Protein AF-A0AAN8FPQ7-F1 (afdb_monomer)

Foldseek 3Di:
DDDDDDDDDDDDDDDDDDDDDDDDDDDDDDDDDDDDDDDPDPPPVPVPQFAEAEAEDDPCVVVSCVVCVVVVHDHFDKDWDADPVRDIDIDRPDQQAQHAYEYEFECPDPNVSRLNRQLVVLLNSVVSHHPAYEYEYAHQPQLVLCDPPDPPGDSVLLVSQVSCVVSPHQEYEYEDRLDPCSCVSHPHYYHYHYCLVVVLVCCVVPPPPSLADEQEAAAPSCPVVSVVSCVVSVYHYYYDYDDDPDPPDDD

Structure (mmCIF, N/CA/C/O backbone):
data_AF-A0AAN8FPQ7-F1
#
_entry.id   AF-A0AAN8FPQ7-F1
#
loop_
_atom_site.group_PDB
_atom_site.id
_atom_site.type_symbol
_atom_site.label_atom_id
_atom_site.label_alt_id
_atom_site.label_comp_id
_atom_site.label_asym_id
_atom_site.label_entity_id
_atom_site.label_seq_id
_atom_site.pdbx_PDB_ins_code
_atom_site.Cartn_x
_atom_site.Cartn_y
_atom_site.Cartn_z
_atom_site.occupancy
_atom_site.B_iso_or_equiv
_atom_site.auth_seq_id
_atom_site.auth_comp_id
_atom_site.auth_asym_id
_atom_site.auth_atom_id
_atom_site.pdbx_PDB_model_num
ATOM 1 N N . MET A 1 1 ? 14.460 -44.902 -13.997 1.00 40.59 1 MET A N 1
ATOM 2 C CA . MET A 1 1 ? 13.435 -45.742 -13.343 1.00 40.59 1 MET A CA 1
ATOM 3 C C . MET A 1 1 ? 12.089 -45.106 -13.641 1.00 40.59 1 MET A C 1
ATOM 5 O O . MET A 1 1 ? 11.757 -44.092 -13.048 1.00 40.59 1 MET A O 1
ATOM 9 N N . ALA A 1 2 ? 11.408 -45.610 -14.665 1.00 26.31 2 ALA A N 1
ATOM 10 C CA . ALA A 1 2 ? 10.105 -45.138 -15.114 1.00 26.31 2 ALA A CA 1
ATOM 11 C C . ALA A 1 2 ? 9.100 -46.256 -14.835 1.00 26.31 2 ALA A C 1
ATOM 13 O O . ALA A 1 2 ? 9.390 -47.407 -15.155 1.00 26.31 2 ALA A O 1
ATOM 14 N N . PHE A 1 3 ? 7.952 -45.928 -14.247 1.00 28.64 3 PHE A N 1
ATOM 15 C CA . PHE A 1 3 ? 6.824 -46.847 -14.167 1.00 28.64 3 PHE A CA 1
ATOM 16 C C . PHE A 1 3 ? 5.671 -46.279 -14.987 1.00 28.64 3 PHE A C 1
ATOM 18 O O . PHE A 1 3 ? 5.148 -45.205 -14.703 1.00 28.64 3 PHE A O 1
ATOM 25 N N . SER A 1 4 ? 5.346 -47.027 -16.036 1.00 25.98 4 SER A N 1
ATOM 26 C CA . SER A 1 4 ? 4.163 -46.919 -16.877 1.00 25.98 4 SER A CA 1
ATOM 27 C C . SER A 1 4 ? 3.171 -47.984 -16.414 1.00 25.98 4 SER A C 1
ATOM 29 O O . SER A 1 4 ? 3.583 -49.118 -16.175 1.00 25.98 4 SER A O 1
ATOM 31 N N . TYR A 1 5 ? 1.887 -47.643 -16.327 1.00 32.00 5 TYR A N 1
ATOM 32 C CA . TYR A 1 5 ? 0.796 -48.610 -16.423 1.00 32.00 5 TYR A CA 1
ATOM 33 C C . TYR A 1 5 ? -0.306 -48.002 -17.285 1.00 32.00 5 TYR A C 1
ATOM 35 O O . TYR A 1 5 ? -0.757 -46.883 -17.044 1.00 32.00 5 TYR A O 1
ATOM 43 N N . GLY A 1 6 ? -0.686 -48.743 -18.323 1.00 27.38 6 GLY A N 1
ATOM 44 C CA . GLY A 1 6 ? -1.739 -48.390 -19.261 1.00 27.38 6 GLY A CA 1
ATOM 45 C C . GLY A 1 6 ? -3.017 -49.211 -19.071 1.00 27.38 6 GLY A C 1
ATOM 46 O O . GLY A 1 6 ? -2.967 -50.345 -18.608 1.00 27.38 6 GLY A O 1
ATOM 47 N N . LEU A 1 7 ? -4.103 -48.594 -19.555 1.00 28.44 7 LEU A N 1
ATOM 48 C CA . LEU A 1 7 ? -5.307 -49.145 -20.200 1.00 28.44 7 LEU A CA 1
ATOM 49 C C . LEU A 1 7 ? -6.291 -49.996 -19.369 1.00 28.44 7 LEU A C 1
ATOM 51 O O . LEU A 1 7 ? -5.989 -51.104 -18.945 1.00 28.44 7 LEU A O 1
ATOM 55 N N . THR A 1 8 ? -7.565 -49.581 -19.324 1.00 29.81 8 THR A N 1
ATOM 56 C CA . THR A 1 8 ? -8.598 -50.016 -20.299 1.00 29.81 8 THR A CA 1
ATOM 57 C C . THR A 1 8 ? -9.938 -49.275 -20.112 1.00 29.81 8 THR A C 1
ATOM 59 O O . THR A 1 8 ? -10.248 -48.771 -19.038 1.00 29.81 8 THR A O 1
ATOM 62 N N . ASN A 1 9 ? -10.678 -49.172 -21.223 1.00 28.30 9 ASN A N 1
ATOM 63 C CA . ASN A 1 9 ? -11.942 -48.456 -21.456 1.00 28.30 9 ASN A CA 1
ATOM 64 C C . ASN A 1 9 ? -13.172 -49.076 -20.762 1.00 28.30 9 ASN A C 1
ATOM 66 O O . ASN A 1 9 ? -13.192 -50.279 -20.517 1.00 28.30 9 ASN A O 1
ATOM 70 N N . GLY A 1 10 ? -14.247 -48.289 -20.599 1.00 27.19 10 GLY A N 1
ATOM 71 C CA . GLY A 1 10 ? -15.585 -48.817 -20.296 1.00 27.19 10 GLY A CA 1
ATOM 72 C C . GLY A 1 10 ? -16.654 -47.765 -19.980 1.00 27.19 10 GLY A C 1
ATOM 73 O O . GLY A 1 10 ? -16.929 -47.487 -18.822 1.00 27.19 10 GLY A O 1
ATOM 74 N N . ASP A 1 11 ? -17.216 -47.191 -21.039 1.00 28.14 11 ASP A N 1
ATOM 75 C CA . ASP A 1 11 ? -18.512 -46.519 -21.219 1.00 28.14 11 ASP A CA 1
ATOM 76 C C . ASP A 1 11 ? -19.529 -46.308 -20.062 1.00 28.14 11 ASP A C 1
ATOM 78 O O . ASP A 1 11 ? -20.118 -47.234 -19.512 1.00 28.14 11 ASP A O 1
ATOM 82 N N . SER A 1 12 ? -19.957 -45.038 -19.988 1.00 28.28 12 SER A N 1
ATOM 83 C CA . SER A 1 12 ? -21.356 -44.567 -20.078 1.00 28.28 12 SER A CA 1
ATOM 84 C C . SER A 1 12 ? -22.218 -44.326 -18.819 1.00 28.28 12 SER A C 1
ATOM 86 O O . SER A 1 12 ? -22.307 -45.122 -17.894 1.00 28.28 12 SER A O 1
ATOM 88 N N . ILE A 1 13 ? -22.972 -43.219 -18.935 1.00 27.25 13 ILE A N 1
ATOM 89 C CA . ILE A 1 13 ? -24.277 -42.890 -18.329 1.00 27.25 13 ILE A CA 1
ATOM 90 C C . ILE A 1 13 ? -24.294 -42.147 -16.978 1.00 27.25 13 ILE A C 1
ATOM 92 O O . ILE A 1 13 ? -23.842 -42.613 -15.943 1.00 27.25 13 ILE A O 1
ATOM 96 N N . SER A 1 14 ? -25.009 -41.013 -17.035 1.00 28.83 14 SER A N 1
ATOM 97 C CA . SER A 1 14 ? -25.866 -40.410 -16.000 1.00 28.83 14 SER A CA 1
ATOM 98 C C . SER A 1 14 ? -25.460 -39.018 -15.512 1.00 28.83 14 SER A C 1
ATOM 100 O O . SER A 1 14 ? -24.596 -38.818 -14.666 1.00 28.83 14 SER A O 1
ATOM 102 N N . ARG A 1 15 ? -26.214 -38.045 -16.028 1.00 29.66 15 ARG A N 1
ATOM 103 C CA . ARG A 1 15 ? -26.377 -36.685 -15.514 1.00 29.66 15 ARG A CA 1
ATOM 104 C C . ARG A 1 15 ? -26.905 -36.682 -14.065 1.00 29.66 15 ARG A C 1
ATOM 106 O O . ARG A 1 15 ? -27.704 -37.538 -13.702 1.00 29.66 15 ARG A O 1
ATOM 113 N N . ARG A 1 16 ? -26.640 -35.548 -13.400 1.00 28.95 16 ARG A N 1
ATOM 114 C CA . ARG A 1 16 ? -27.311 -34.940 -12.228 1.00 28.95 16 ARG A CA 1
ATOM 115 C C . ARG A 1 16 ? -26.794 -35.358 -10.849 1.00 28.95 16 ARG A C 1
ATOM 117 O O . ARG A 1 16 ? -27.068 -36.454 -10.384 1.00 28.95 16 ARG A O 1
ATOM 124 N N . ASN A 1 17 ? -26.196 -34.389 -10.156 1.00 28.05 17 ASN A N 1
ATOM 125 C CA . ASN A 1 17 ? -26.522 -34.134 -8.754 1.00 28.05 17 ASN A CA 1
ATOM 126 C C . ASN A 1 17 ? -26.267 -32.652 -8.420 1.00 28.05 17 ASN A C 1
ATOM 128 O O . ASN A 1 17 ? -25.232 -32.274 -7.880 1.00 28.05 17 ASN A O 1
ATOM 132 N N . THR A 1 18 ? -27.204 -31.801 -8.833 1.00 31.39 18 THR A N 1
ATOM 133 C CA . THR A 1 18 ? -27.534 -30.568 -8.111 1.00 31.39 18 THR A CA 1
ATOM 134 C C . THR A 1 18 ? -28.594 -30.921 -7.065 1.00 31.39 18 THR A C 1
ATOM 136 O O . THR A 1 18 ? -29.363 -31.858 -7.270 1.00 31.39 18 THR A O 1
ATOM 139 N N . ASP A 1 19 ? -28.644 -30.141 -5.987 1.00 31.02 19 ASP A N 1
ATOM 140 C CA . ASP A 1 19 ? -29.739 -30.062 -5.005 1.00 31.02 19 ASP A CA 1
ATOM 141 C C . ASP A 1 19 ? -29.687 -31.022 -3.805 1.00 31.02 19 ASP A C 1
ATOM 143 O O . ASP A 1 19 ? -30.485 -31.945 -3.645 1.00 31.02 19 ASP A O 1
ATOM 147 N N . ILE A 1 20 ? -28.801 -30.690 -2.861 1.00 32.44 20 ILE A N 1
ATOM 148 C CA . ILE A 1 20 ? -28.944 -31.068 -1.451 1.00 32.44 20 ILE A CA 1
ATOM 149 C C . ILE A 1 20 ? -29.629 -29.904 -0.727 1.00 32.44 20 ILE A C 1
ATOM 151 O O . ILE A 1 20 ? -28.951 -29.059 -0.171 1.00 32.44 20 ILE A O 1
ATOM 155 N N . TYR A 1 21 ? -30.962 -29.855 -0.763 1.00 28.84 21 TYR A N 1
ATOM 156 C CA . TYR A 1 21 ? -31.826 -29.274 0.280 1.00 28.84 21 TYR A CA 1
ATOM 157 C C . TYR A 1 21 ? -33.252 -29.812 0.062 1.00 28.84 21 TYR A C 1
ATOM 159 O O . TYR A 1 21 ? -34.108 -29.167 -0.537 1.00 28.84 21 TYR A O 1
ATOM 167 N N . ARG A 1 22 ? -33.517 -31.039 0.529 1.00 29.88 22 ARG A N 1
ATOM 168 C CA . ARG A 1 22 ? -34.883 -31.562 0.699 1.00 29.88 22 ARG A CA 1
ATOM 169 C C . ARG A 1 22 ? -35.274 -31.428 2.168 1.00 29.88 22 ARG A C 1
ATOM 171 O O . ARG A 1 22 ? -34.871 -32.243 2.991 1.00 29.88 22 ARG A O 1
ATOM 178 N N . GLY A 1 23 ? -36.054 -30.393 2.478 1.00 31.28 23 GLY A N 1
ATOM 179 C CA . GLY A 1 23 ? -36.821 -30.297 3.720 1.00 31.28 23 GLY A CA 1
ATOM 180 C C . GLY A 1 23 ? -38.025 -31.240 3.683 1.00 31.28 23 GLY A C 1
ATOM 181 O O . GLY A 1 23 ? -38.673 -31.398 2.647 1.00 31.28 23 GLY A O 1
ATOM 182 N N . SER A 1 24 ? -38.273 -31.904 4.810 1.00 30.91 24 SER A N 1
ATOM 183 C CA . SER A 1 24 ? -39.305 -32.919 5.014 1.00 30.91 24 SER A CA 1
ATOM 184 C C . SER A 1 24 ? -40.723 -32.359 4.906 1.00 30.91 24 SER A C 1
ATOM 186 O O . SER A 1 24 ? -41.046 -31.350 5.529 1.00 30.91 24 SER A O 1
ATOM 188 N N . TRP A 1 25 ? -41.590 -33.084 4.203 1.00 31.88 25 TRP A N 1
ATOM 189 C CA . TRP A 1 25 ? -43.037 -32.904 4.251 1.00 31.88 25 TRP A CA 1
ATOM 190 C C . TRP A 1 25 ? -43.621 -33.698 5.423 1.00 31.88 25 TRP A C 1
ATOM 192 O O . TRP A 1 25 ? -43.446 -34.914 5.483 1.00 31.88 25 TRP A O 1
ATOM 202 N N . VAL A 1 26 ? -44.348 -33.027 6.318 1.00 33.47 26 VAL A N 1
ATOM 203 C CA . VAL A 1 26 ? -45.227 -33.664 7.308 1.00 33.47 26 VAL A CA 1
ATOM 204 C C . VAL A 1 26 ? -46.599 -32.989 7.257 1.00 33.47 26 VAL A C 1
ATOM 206 O O . VAL A 1 26 ? -46.708 -31.799 7.518 1.00 33.47 26 VAL A O 1
ATOM 209 N N . GLY A 1 27 ? -47.617 -33.794 6.935 1.00 32.25 27 GLY A N 1
ATOM 210 C CA . GLY A 1 27 ? -48.913 -33.830 7.626 1.00 32.25 27 GLY A CA 1
ATOM 211 C C . GLY A 1 27 ? -49.910 -32.685 7.429 1.00 32.25 27 GLY A C 1
ATOM 212 O O . GLY A 1 27 ? -49.800 -31.638 8.048 1.00 32.25 27 GLY A O 1
ATOM 213 N N . LEU A 1 28 ? -50.961 -32.980 6.661 1.00 34.19 28 LEU A N 1
ATOM 214 C CA . LEU A 1 28 ? -52.218 -32.237 6.533 1.00 34.19 28 LEU A CA 1
ATOM 215 C C . LEU A 1 28 ? -52.962 -32.042 7.867 1.00 34.19 28 LEU A C 1
ATOM 217 O O . LEU A 1 28 ? -53.204 -33.015 8.578 1.00 34.19 28 LEU A O 1
ATOM 221 N N . THR A 1 29 ? -53.508 -30.842 8.075 1.00 33.69 29 THR A N 1
ATOM 222 C CA . THR A 1 29 ? -54.839 -30.651 8.672 1.00 33.69 29 THR A CA 1
ATOM 223 C C . THR A 1 29 ? -55.599 -29.578 7.892 1.00 33.69 29 THR A C 1
ATOM 225 O O . THR A 1 29 ? -55.062 -28.547 7.495 1.00 33.69 29 THR A O 1
ATOM 228 N N . THR A 1 30 ? -56.854 -29.892 7.598 1.00 41.81 30 THR A N 1
ATOM 229 C CA . THR A 1 30 ? -57.824 -29.080 6.866 1.00 41.81 30 THR A CA 1
ATOM 230 C C . THR A 1 30 ? -58.406 -27.996 7.764 1.00 41.81 30 THR A C 1
ATOM 232 O O . THR A 1 30 ? -58.939 -28.332 8.820 1.00 41.81 30 THR A O 1
ATOM 235 N N . ASP A 1 31 ? -58.412 -26.742 7.311 1.00 33.88 31 ASP A N 1
ATOM 236 C CA . ASP A 1 31 ? -59.403 -25.770 7.773 1.00 33.88 31 ASP A CA 1
ATOM 237 C C . ASP A 1 31 ? -59.815 -24.820 6.638 1.00 33.88 31 ASP A C 1
ATOM 239 O O . ASP A 1 31 ? -58.985 -24.242 5.932 1.00 33.88 31 ASP A O 1
ATOM 243 N N . ASN A 1 32 ? -61.128 -24.731 6.437 1.00 42.47 32 ASN A N 1
ATOM 244 C CA . ASN A 1 32 ? -61.801 -23.945 5.411 1.00 42.47 32 ASN A CA 1
ATOM 245 C C . ASN A 1 32 ? -62.122 -22.569 6.002 1.00 42.47 32 ASN A C 1
ATOM 247 O O . ASN A 1 32 ? -63.074 -22.422 6.763 1.00 42.47 32 ASN A O 1
ATOM 251 N N . GLY A 1 33 ? -61.365 -21.544 5.610 1.00 33.94 33 GLY A N 1
ATOM 252 C CA . GLY A 1 33 ? -61.609 -20.168 6.038 1.00 33.94 33 GLY A CA 1
ATOM 253 C C . GLY A 1 33 ? -61.169 -19.159 4.984 1.00 33.94 33 GLY A C 1
ATOM 254 O O . GLY A 1 33 ? -59.982 -18.931 4.770 1.00 33.94 33 GLY A O 1
ATOM 255 N N . THR A 1 34 ? -62.143 -18.537 4.328 1.00 45.12 34 THR A N 1
ATOM 256 C CA . THR A 1 34 ? -62.002 -17.446 3.356 1.00 45.12 34 THR A CA 1
ATOM 257 C C . THR A 1 34 ? -61.065 -16.329 3.828 1.00 45.12 34 THR A C 1
ATOM 259 O O . THR A 1 34 ? -61.437 -15.543 4.700 1.00 45.12 34 THR A O 1
ATOM 262 N N . LYS A 1 35 ? -59.902 -16.179 3.181 1.00 39.94 35 LYS A N 1
ATOM 263 C CA . LYS A 1 35 ? -59.159 -14.910 3.082 1.00 39.94 35 LYS A CA 1
ATOM 264 C C . LYS A 1 35 ? -58.523 -14.808 1.698 1.00 39.94 35 LYS A C 1
ATOM 266 O O . LYS A 1 35 ? -57.823 -15.720 1.270 1.00 39.94 35 LYS A O 1
ATOM 271 N N . SER A 1 36 ? -58.775 -13.706 0.990 1.00 40.66 36 SER A N 1
ATOM 272 C CA . SER A 1 36 ? -58.137 -13.427 -0.297 1.00 40.66 36 SER A CA 1
ATOM 273 C C . SER A 1 36 ? -56.624 -13.314 -0.081 1.00 40.66 36 SER A C 1
ATOM 275 O O . SER A 1 36 ? -56.147 -12.352 0.526 1.00 40.66 36 SER A O 1
ATOM 277 N N . GLY A 1 37 ? -55.871 -14.319 -0.520 1.00 34.25 37 GLY A N 1
ATOM 278 C CA . GLY A 1 37 ? -54.423 -14.343 -0.371 1.00 34.25 37 GLY A CA 1
ATOM 279 C C . GLY A 1 37 ? -53.781 -13.303 -1.280 1.00 34.25 37 GLY A C 1
ATOM 280 O O . GLY A 1 37 ? -53.755 -13.473 -2.496 1.00 34.25 37 GLY A O 1
ATOM 281 N N . ARG A 1 38 ? -53.233 -12.228 -0.701 1.00 46.53 38 ARG A N 1
ATOM 282 C CA . ARG A 1 38 ? -52.139 -11.513 -1.364 1.00 46.53 38 ARG A CA 1
ATOM 283 C C . ARG A 1 38 ? -50.963 -12.478 -1.423 1.00 46.53 38 ARG A C 1
ATOM 285 O O . ARG A 1 38 ? -50.543 -12.997 -0.391 1.00 46.53 38 ARG A O 1
ATOM 292 N N . VAL A 1 39 ? -50.463 -12.719 -2.629 1.00 46.03 39 VAL A N 1
ATOM 293 C CA . VAL A 1 39 ? -49.202 -13.426 -2.857 1.00 46.03 39 VAL A CA 1
ATOM 294 C C . VAL A 1 39 ? -48.122 -12.712 -2.031 1.00 46.03 39 VAL A C 1
ATOM 296 O O . VAL A 1 39 ? -48.033 -11.484 -2.134 1.00 46.03 39 VAL A O 1
ATOM 299 N N . PRO A 1 40 ? -47.328 -13.404 -1.194 1.00 42.81 40 PRO A N 1
ATOM 300 C CA . PRO A 1 40 ? -46.196 -12.769 -0.539 1.00 42.81 40 PRO A CA 1
ATOM 301 C C . PRO A 1 40 ? -45.246 -12.304 -1.641 1.00 42.81 40 PRO A C 1
ATOM 303 O O . PRO A 1 40 ? -44.719 -13.121 -2.397 1.00 42.81 40 PRO A O 1
ATOM 306 N N . HIS A 1 41 ? -45.063 -10.993 -1.780 1.00 45.12 41 HIS A N 1
ATOM 307 C CA . HIS A 1 41 ? -43.955 -10.485 -2.574 1.00 45.12 41 HIS A CA 1
ATOM 308 C C . HIS A 1 41 ? -42.668 -11.001 -1.925 1.00 45.12 41 HIS A C 1
ATOM 310 O O . HIS A 1 41 ? -42.558 -10.911 -0.699 1.00 45.12 41 HIS A O 1
ATOM 316 N N . PRO A 1 42 ? -41.713 -11.557 -2.692 1.00 42.88 42 PRO A N 1
ATOM 317 C CA . PRO A 1 42 ? -40.413 -11.877 -2.131 1.00 42.88 42 PRO A CA 1
ATOM 318 C C . PRO A 1 42 ? -39.877 -10.584 -1.521 1.00 42.88 42 PRO A C 1
ATOM 320 O O . PRO A 1 42 ? -39.784 -9.566 -2.212 1.00 42.88 42 PRO A O 1
ATOM 323 N N . HIS A 1 43 ? -39.606 -10.599 -0.212 1.00 47.25 43 HIS A N 1
ATOM 324 C CA . HIS A 1 43 ? -38.801 -9.554 0.392 1.00 47.25 43 HIS A CA 1
ATOM 325 C C . HIS A 1 43 ? -37.515 -9.540 -0.417 1.00 47.25 43 HIS A C 1
ATOM 327 O O . HIS A 1 43 ? -36.767 -10.516 -0.439 1.00 47.25 43 HIS A O 1
ATOM 333 N N . ASN A 1 44 ? -37.336 -8.469 -1.184 1.00 43.97 44 ASN A N 1
ATOM 334 C CA . ASN A 1 44 ? -36.071 -8.182 -1.808 1.00 43.97 44 ASN A CA 1
ATOM 335 C C . ASN A 1 44 ? -35.157 -7.868 -0.628 1.00 43.97 44 ASN A C 1
ATOM 337 O O . ASN A 1 44 ? -35.084 -6.719 -0.185 1.00 43.97 44 ASN A O 1
ATOM 341 N N . ASP A 1 45 ? -34.546 -8.909 -0.063 1.00 46.12 45 ASP A N 1
ATOM 342 C CA . ASP A 1 45 ? -33.373 -8.802 0.785 1.00 46.12 45 ASP A CA 1
ATOM 343 C C . ASP A 1 45 ? -32.282 -8.253 -0.129 1.00 46.12 45 ASP A C 1
ATOM 345 O O . ASP A 1 45 ? -31.394 -8.954 -0.610 1.00 46.12 45 ASP A O 1
ATOM 349 N N . HIS A 1 46 ? -32.413 -6.964 -0.450 1.00 51.03 46 HIS A N 1
ATOM 350 C CA . HIS A 1 46 ? -31.328 -6.153 -0.928 1.00 51.03 46 HIS A CA 1
ATOM 351 C C . HIS A 1 46 ? -30.247 -6.370 0.112 1.00 51.03 46 HIS A C 1
ATOM 353 O O . HIS A 1 46 ? -30.353 -5.855 1.227 1.00 51.03 46 HIS A O 1
ATOM 359 N N . VAL A 1 47 ? -29.252 -7.185 -0.238 1.00 51.78 47 VAL A N 1
ATOM 360 C CA . VAL A 1 47 ? -27.987 -7.253 0.474 1.00 51.78 47 VAL A CA 1
ATOM 361 C C . VAL A 1 47 ? -27.554 -5.801 0.591 1.00 51.78 47 VAL A C 1
ATOM 363 O O . VAL A 1 47 ? -27.156 -5.186 -0.400 1.00 51.78 47 VAL A O 1
ATOM 366 N N . ARG A 1 48 ? -27.777 -5.198 1.764 1.00 53.84 48 ARG A N 1
ATOM 367 C CA . ARG A 1 48 ? -27.354 -3.829 2.024 1.00 53.84 48 ARG A CA 1
ATOM 368 C C . ARG A 1 48 ? -25.846 -3.892 1.924 1.00 53.84 48 ARG A C 1
ATOM 370 O O . ARG A 1 48 ? -25.205 -4.481 2.790 1.00 53.84 48 ARG A O 1
ATOM 377 N N . MET A 1 49 ? -25.303 -3.361 0.832 1.00 57.44 49 MET A N 1
ATOM 378 C CA . MET A 1 49 ? -23.870 -3.150 0.745 1.00 57.44 49 MET A CA 1
ATOM 379 C C . MET A 1 49 ? -23.490 -2.307 1.968 1.00 57.44 49 MET A C 1
ATOM 381 O O . MET A 1 49 ? -24.163 -1.297 2.210 1.00 57.44 49 MET A O 1
ATOM 385 N N . PRO A 1 50 ? -22.511 -2.748 2.777 1.00 67.81 50 PRO A N 1
ATOM 386 C CA . PRO A 1 50 ? -22.037 -1.955 3.901 1.00 67.81 50 PRO A CA 1
ATOM 387 C C . PRO A 1 50 ? -21.672 -0.558 3.406 1.00 67.81 50 PRO A C 1
ATOM 389 O O . PRO A 1 50 ? -21.171 -0.412 2.286 1.00 67.81 50 PRO A O 1
ATOM 392 N N . ASN A 1 51 ? -21.938 0.472 4.207 1.00 90.06 51 ASN A N 1
ATOM 393 C CA . ASN A 1 51 ? -21.539 1.810 3.811 1.00 90.06 51 ASN A CA 1
ATOM 394 C C . ASN A 1 51 ? -20.008 1.871 3.839 1.00 90.06 51 ASN A C 1
ATOM 396 O O . ASN A 1 51 ? -19.362 1.300 4.722 1.00 90.06 51 ASN A O 1
ATOM 400 N N . ILE A 1 52 ? -19.424 2.557 2.863 1.00 95.50 52 ILE A N 1
ATOM 401 C CA . ILE A 1 52 ? -17.971 2.680 2.763 1.00 95.50 52 ILE A CA 1
ATOM 402 C C . ILE A 1 52 ? -17.529 3.885 3.593 1.00 95.50 52 ILE A C 1
ATOM 404 O O . ILE A 1 52 ? -18.067 4.985 3.449 1.00 95.50 52 ILE A O 1
ATOM 408 N N . LYS A 1 53 ? -16.520 3.689 4.444 1.00 97.31 53 LYS A N 1
ATOM 409 C CA . LYS A 1 53 ? -15.846 4.760 5.188 1.00 97.31 53 LYS A CA 1
ATOM 410 C C . LYS A 1 53 ? -14.369 4.770 4.841 1.00 97.31 53 LYS A C 1
ATOM 412 O O . LYS A 1 53 ? -13.714 3.735 4.906 1.00 97.31 53 LYS A O 1
ATOM 417 N N . VAL A 1 54 ? -13.835 5.935 4.487 1.00 98.06 54 VAL A N 1
ATOM 418 C CA . VAL A 1 54 ? -12.428 6.085 4.101 1.00 98.06 54 VAL A CA 1
ATOM 419 C C . VAL A 1 54 ? -11.749 7.042 5.064 1.00 98.06 54 VAL A C 1
ATOM 421 O O . VAL A 1 54 ? -12.048 8.231 5.077 1.00 98.06 54 VAL A O 1
ATOM 424 N N . PHE A 1 55 ? -10.806 6.542 5.852 1.00 98.25 55 PHE A N 1
ATOM 425 C CA . PHE A 1 55 ? -9.986 7.357 6.739 1.00 98.25 55 PHE A CA 1
ATOM 426 C C . PHE A 1 55 ? -8.609 7.595 6.134 1.00 98.25 55 PHE A C 1
ATOM 428 O O . PHE A 1 55 ? -8.013 6.712 5.518 1.00 98.25 55 PHE A O 1
ATOM 435 N N . SER A 1 56 ? -8.074 8.788 6.369 1.00 97.56 56 SER A N 1
ATOM 436 C CA . SER A 1 56 ? -6.695 9.120 6.027 1.00 97.56 56 SER A CA 1
ATOM 437 C C . SER A 1 56 ? -5.834 9.139 7.277 1.00 97.56 56 SER A C 1
ATOM 439 O O . SER A 1 56 ? -6.137 9.868 8.220 1.00 97.56 56 SER A O 1
ATOM 441 N N . GLY A 1 57 ? -4.709 8.433 7.234 1.00 96.12 57 GLY A N 1
ATOM 442 C CA . GLY A 1 57 ? -3.590 8.683 8.132 1.00 96.12 57 GLY A CA 1
ATOM 443 C C . GLY A 1 57 ? -2.900 10.021 7.839 1.00 96.12 57 GLY A C 1
ATOM 444 O O . GLY A 1 57 ? -3.285 10.779 6.936 1.00 96.12 57 GLY A O 1
ATOM 445 N N . SER A 1 58 ? -1.865 10.323 8.614 1.00 94.44 58 SER A N 1
ATOM 446 C CA . SER A 1 58 ? -1.085 11.558 8.526 1.00 94.44 58 SER A CA 1
ATOM 447 C C . SER A 1 58 ? -0.038 11.574 7.408 1.00 94.44 58 SER A C 1
ATOM 449 O O . SER A 1 58 ? 0.342 12.666 6.990 1.00 94.44 58 SER A O 1
ATOM 451 N N . SER A 1 59 ? 0.389 10.422 6.870 1.00 92.81 59 SER A N 1
ATOM 452 C CA . SER A 1 59 ? 1.512 10.387 5.918 1.00 92.81 59 SER A CA 1
ATOM 453 C C . SER A 1 59 ? 1.232 11.143 4.613 1.00 92.81 59 SER A C 1
ATOM 455 O O . SER A 1 59 ? 2.093 11.888 4.160 1.00 92.81 59 SER A O 1
ATOM 457 N N . HIS A 1 60 ? 0.061 10.947 3.989 1.00 90.19 60 HIS A N 1
ATOM 458 C CA . HIS A 1 60 ? -0.253 11.467 2.647 1.00 90.19 60 HIS A CA 1
ATOM 459 C C . HIS A 1 60 ? -1.745 11.805 2.494 1.00 90.19 60 HIS A C 1
ATOM 461 O O . HIS A 1 60 ? -2.470 11.150 1.745 1.00 90.19 60 HIS A O 1
ATOM 467 N N . ARG A 1 61 ? -2.214 12.856 3.179 1.00 92.81 61 ARG A N 1
ATOM 468 C CA . ARG A 1 61 ? -3.629 13.282 3.116 1.00 92.81 61 ARG A CA 1
ATOM 469 C C . ARG A 1 61 ? -4.102 13.675 1.713 1.00 92.81 61 ARG A C 1
ATOM 471 O O . ARG A 1 61 ? -5.241 13.387 1.367 1.00 92.81 61 ARG A O 1
ATOM 478 N N . ASP A 1 62 ? -3.230 14.279 0.902 1.00 95.44 62 ASP A N 1
ATOM 479 C CA . ASP A 1 62 ? -3.543 14.645 -0.491 1.00 95.44 62 ASP A CA 1
ATOM 480 C C . ASP A 1 62 ? -3.914 13.416 -1.338 1.00 95.44 62 ASP A C 1
ATOM 482 O O . ASP A 1 62 ? -4.886 13.444 -2.088 1.00 95.44 62 ASP A O 1
ATOM 486 N N . LEU A 1 63 ? -3.201 12.298 -1.165 1.00 95.31 63 LEU A N 1
ATOM 487 C CA . LEU A 1 63 ? -3.525 11.058 -1.870 1.00 95.31 63 LEU A CA 1
ATOM 488 C C . LEU A 1 63 ? -4.900 10.525 -1.451 1.00 95.31 63 LEU A C 1
ATOM 490 O O . LEU A 1 63 ? -5.706 10.175 -2.312 1.00 95.31 63 LEU A O 1
ATOM 494 N N . SER A 1 64 ? -5.180 10.495 -0.147 1.00 95.94 64 SER A N 1
ATOM 495 C CA . SER A 1 64 ? -6.476 10.061 0.382 1.00 95.94 64 SER A CA 1
ATOM 496 C C . SER A 1 64 ? -7.623 10.911 -0.158 1.00 95.94 64 SER A C 1
ATOM 498 O O . SER A 1 64 ? -8.649 10.370 -0.568 1.00 95.94 64 SER A O 1
ATOM 500 N N . GLN A 1 65 ? -7.423 12.229 -0.228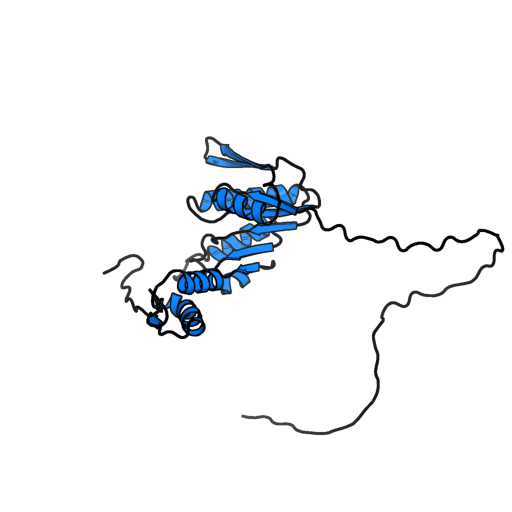 1.00 96.81 65 GLN A N 1
ATOM 501 C CA . GLN A 1 65 ? -8.394 13.167 -0.778 1.00 96.81 65 GLN A CA 1
ATOM 502 C C . GLN A 1 65 ? -8.671 12.877 -2.261 1.00 96.81 65 GLN A C 1
ATOM 504 O O . GLN A 1 65 ? -9.823 12.695 -2.642 1.00 96.81 65 GLN A O 1
ATOM 509 N N . ARG A 1 66 ? -7.628 12.709 -3.084 1.00 97.88 66 ARG A N 1
ATOM 510 C CA . ARG A 1 66 ? -7.766 12.369 -4.515 1.00 97.88 66 ARG A CA 1
ATOM 511 C C . ARG A 1 66 ? -8.424 11.012 -4.764 1.00 97.88 66 ARG A C 1
ATOM 513 O O . ARG A 1 66 ? -9.034 10.812 -5.817 1.00 97.88 66 ARG A O 1
ATOM 520 N N . ILE A 1 67 ? -8.239 10.052 -3.855 1.00 96.56 67 ILE A N 1
ATOM 521 C CA . ILE A 1 67 ? -8.926 8.756 -3.907 1.00 96.56 67 ILE A CA 1
ATOM 522 C C . ILE A 1 67 ? -10.415 8.965 -3.618 1.00 96.56 67 ILE A C 1
ATOM 524 O O . ILE A 1 67 ? -11.246 8.524 -4.408 1.00 96.56 67 ILE A O 1
ATOM 528 N N . CYS A 1 68 ? -10.752 9.690 -2.549 1.00 96.44 68 CYS A N 1
ATOM 529 C CA . CYS A 1 68 ? -12.139 9.974 -2.178 1.00 96.44 68 CYS A CA 1
ATOM 530 C C . CYS A 1 68 ? -12.878 10.773 -3.262 1.00 96.44 68 CYS A C 1
ATOM 532 O O . CYS A 1 68 ? -13.988 10.404 -3.631 1.00 96.44 68 CYS A O 1
ATOM 534 N N . GLU A 1 69 ? -12.236 11.775 -3.867 1.00 97.50 69 GLU A N 1
ATOM 535 C CA . GLU A 1 69 ? -12.790 12.546 -4.991 1.00 97.50 69 GLU A CA 1
ATOM 536 C C . GLU A 1 69 ? -13.155 11.657 -6.185 1.00 97.50 69 GLU A C 1
ATOM 538 O O . GLU A 1 69 ? -14.233 11.797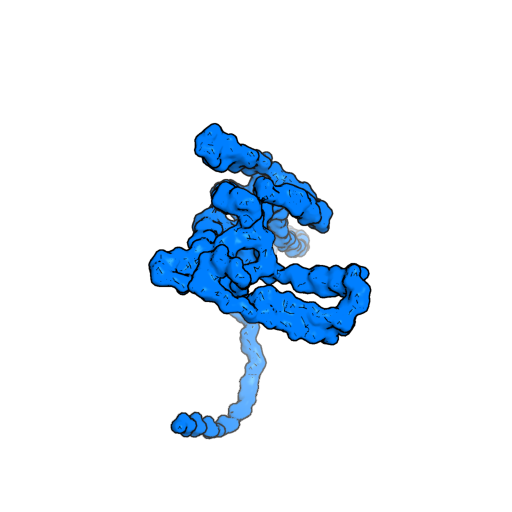 -6.761 1.00 97.50 69 GLU A O 1
ATOM 543 N N . ARG A 1 70 ? -12.289 10.698 -6.539 1.00 97.06 70 ARG A N 1
ATOM 544 C CA . ARG A 1 70 ? -12.572 9.739 -7.620 1.00 97.06 70 ARG A CA 1
ATOM 545 C C . ARG A 1 70 ? -13.702 8.774 -7.283 1.00 97.06 70 ARG A C 1
ATOM 547 O O . ARG A 1 70 ? -14.383 8.317 -8.196 1.00 97.06 70 ARG A O 1
ATOM 554 N N . LEU A 1 71 ? -13.882 8.460 -6.004 1.00 95.44 71 LEU A N 1
ATOM 555 C CA . LEU A 1 71 ? -14.959 7.604 -5.512 1.00 95.44 71 LEU A CA 1
ATOM 556 C C . LEU A 1 71 ? -16.250 8.379 -5.216 1.00 95.44 71 LEU A C 1
ATOM 558 O O . LEU A 1 71 ? -17.249 7.752 -4.882 1.00 95.44 71 LEU A O 1
ATOM 562 N N . GLN A 1 72 ? -16.240 9.713 -5.346 1.00 95.75 72 GLN A N 1
ATOM 563 C CA . GLN A 1 72 ? -17.344 10.594 -4.952 1.00 95.75 72 GLN A CA 1
ATOM 564 C C . GLN A 1 72 ? -17.727 10.419 -3.470 1.00 95.75 72 GLN A C 1
ATOM 566 O O . GLN A 1 72 ? -18.901 10.431 -3.104 1.00 95.75 72 GLN A O 1
ATOM 571 N N . LEU A 1 73 ? -16.713 10.248 -2.620 1.00 95.25 73 LEU A N 1
ATOM 572 C CA . LEU A 1 73 ? -16.825 10.123 -1.169 1.00 95.25 73 LEU A CA 1
ATOM 573 C C . LEU A 1 73 ? -16.135 11.302 -0.478 1.00 95.25 73 LEU A C 1
ATOM 575 O O . LEU A 1 73 ? -15.257 11.954 -1.043 1.00 95.25 73 LEU A O 1
ATOM 579 N N . GLU A 1 74 ? -16.491 11.532 0.781 1.00 95.56 74 GLU A N 1
ATOM 580 C CA . GLU A 1 74 ? -15.744 12.415 1.676 1.00 95.56 74 GLU A CA 1
ATOM 581 C C . GLU A 1 74 ? -14.812 11.592 2.571 1.00 95.56 74 GLU A C 1
ATOM 583 O O . GLU A 1 74 ? -15.145 10.474 2.979 1.00 95.56 74 GLU A O 1
ATOM 588 N N . VAL A 1 75 ? -13.650 12.156 2.911 1.00 97.00 75 VAL A N 1
ATOM 589 C CA . VAL A 1 75 ? -12.765 11.557 3.916 1.00 97.00 75 VAL A CA 1
ATOM 590 C C . VAL A 1 75 ? -13.482 11.571 5.265 1.00 97.00 75 VAL A C 1
ATOM 592 O O . VAL A 1 75 ? -13.911 12.618 5.752 1.00 97.00 75 VAL A O 1
ATOM 595 N N . SER A 1 76 ? -13.587 10.398 5.877 1.00 97.38 76 SER A N 1
ATOM 596 C CA . SER A 1 76 ? -14.231 10.195 7.167 1.00 97.38 76 SER A CA 1
ATOM 597 C C . SER A 1 76 ? -13.489 10.921 8.294 1.00 97.38 76 SER A C 1
ATOM 599 O O . SER A 1 76 ? -12.260 11.053 8.292 1.00 97.38 76 SER A O 1
ATOM 601 N N . LYS A 1 77 ? -14.243 11.415 9.276 1.00 96.75 77 LYS A N 1
ATOM 602 C CA . LYS A 1 77 ? -13.726 12.284 10.340 1.00 96.75 77 LYS A CA 1
ATOM 603 C C . LYS A 1 77 ? -12.874 11.484 11.320 1.00 96.75 77 LYS A C 1
ATOM 605 O O . LYS A 1 77 ? -13.386 10.621 12.024 1.00 96.75 77 LYS A O 1
ATOM 610 N N . ALA A 1 78 ? -11.594 11.825 11.436 1.00 97.25 78 ALA A N 1
ATOM 611 C CA . ALA A 1 78 ? -10.718 11.326 12.493 1.00 97.25 78 ALA A CA 1
ATOM 612 C C . ALA A 1 78 ? -9.803 12.436 13.021 1.00 97.25 78 ALA A C 1
ATOM 614 O O . ALA A 1 78 ? -9.321 13.281 12.263 1.00 97.25 78 ALA A O 1
ATOM 615 N N . SER A 1 79 ? -9.556 12.429 14.330 1.00 96.81 79 SER A N 1
ATOM 616 C CA . SER A 1 79 ? -8.550 13.272 14.970 1.00 96.81 79 SER A CA 1
ATOM 617 C C . SER A 1 79 ? -7.259 12.480 15.125 1.00 96.81 79 SER A C 1
ATOM 619 O O . SER A 1 79 ? -7.259 11.419 15.743 1.00 96.81 79 SER A O 1
ATOM 621 N N . LEU A 1 80 ? -6.169 13.001 14.564 1.00 95.75 80 LEU A N 1
ATOM 622 C CA . LEU A 1 80 ? -4.826 12.434 14.678 1.00 95.75 80 LEU A CA 1
ATOM 623 C C . LEU A 1 80 ? -3.943 13.469 15.368 1.00 95.75 80 LEU A C 1
ATOM 625 O O . LEU A 1 80 ? -3.760 14.575 14.848 1.00 95.75 80 LEU A O 1
ATOM 629 N N . LYS A 1 81 ? -3.443 13.141 16.558 1.00 95.44 81 LYS A N 1
ATOM 630 C CA . LYS A 1 81 ? -2.629 14.036 17.389 1.00 95.44 81 LYS A CA 1
ATOM 631 C C . LYS A 1 81 ? -1.417 13.287 17.926 1.00 95.44 81 LYS A C 1
ATOM 633 O O . LYS A 1 81 ? -1.439 12.069 18.067 1.00 95.44 81 LYS A O 1
ATOM 638 N N . LYS A 1 82 ? -0.376 14.034 18.289 1.00 94.81 82 LYS A N 1
ATOM 639 C CA . LYS A 1 82 ? 0.714 13.520 19.122 1.00 94.81 82 LYS A CA 1
ATOM 640 C C . LYS A 1 82 ? 0.671 14.190 20.484 1.00 94.81 82 LYS A C 1
ATOM 642 O O . LYS A 1 82 ? 0.567 15.414 20.565 1.00 94.81 82 LYS A O 1
ATOM 647 N N . PHE A 1 83 ? 0.748 13.392 21.539 1.00 94.50 83 PHE A N 1
ATOM 648 C CA . PHE A 1 83 ? 0.947 13.901 22.890 1.00 94.50 83 PHE A CA 1
ATOM 649 C C . PHE A 1 83 ? 2.372 14.450 23.057 1.00 94.50 83 PHE A C 1
ATOM 651 O O . PHE A 1 83 ? 3.255 14.213 22.230 1.00 94.50 83 PHE A O 1
ATOM 658 N N . SER A 1 84 ? 2.617 15.195 24.138 1.00 95.31 84 SER A N 1
ATOM 659 C CA . SER A 1 84 ? 3.926 15.810 24.415 1.00 95.31 84 SER A CA 1
ATOM 660 C C . SER A 1 84 ? 5.058 14.787 24.578 1.00 95.31 84 SER A C 1
ATOM 662 O O . SER A 1 84 ? 6.208 15.086 24.267 1.00 95.31 84 SER A O 1
ATOM 664 N N . ASN A 1 85 ? 4.732 13.561 24.996 1.00 95.50 85 ASN A N 1
ATOM 665 C CA . ASN A 1 85 ? 5.641 12.413 25.071 1.00 95.50 85 ASN A CA 1
ATOM 666 C C . ASN A 1 85 ? 5.825 11.672 23.727 1.00 95.50 85 ASN A C 1
ATOM 668 O O . ASN A 1 85 ? 6.492 10.642 23.701 1.00 95.50 85 ASN A O 1
ATOM 672 N N . LYS A 1 86 ? 5.274 12.200 22.622 1.00 94.38 86 LYS A N 1
ATOM 673 C CA . LYS A 1 86 ? 5.284 11.640 21.255 1.00 94.38 86 LYS A CA 1
ATOM 674 C C . LYS A 1 86 ? 4.376 10.431 21.016 1.00 94.38 86 LYS A C 1
ATOM 676 O O . LYS A 1 86 ? 4.382 9.899 19.907 1.00 94.38 86 LYS A O 1
ATOM 681 N N . GLU A 1 87 ? 3.565 10.023 21.988 1.00 97.06 87 GLU A N 1
ATOM 682 C CA . GLU A 1 87 ? 2.553 8.992 21.751 1.00 97.06 87 GLU A CA 1
ATOM 683 C C . GLU A 1 87 ? 1.520 9.468 20.730 1.00 97.06 87 GLU A C 1
ATOM 685 O O . GLU A 1 87 ? 1.084 10.623 20.741 1.00 97.06 87 GLU A O 1
ATOM 690 N N . THR A 1 88 ? 1.130 8.560 19.839 1.00 96.81 88 THR A N 1
ATOM 691 C CA . THR A 1 88 ? 0.110 8.834 18.829 1.00 96.81 88 THR A CA 1
ATOM 692 C C . THR A 1 88 ? -1.271 8.632 19.435 1.00 96.81 88 THR A C 1
ATOM 694 O O . THR A 1 88 ? -1.563 7.584 20.007 1.00 96.81 88 THR A O 1
ATOM 697 N N . ASN A 1 89 ? -2.126 9.638 19.293 1.00 97.12 89 ASN A N 1
ATOM 698 C CA . ASN A 1 89 ? -3.513 9.616 19.720 1.00 97.12 89 ASN A CA 1
ATOM 699 C C . ASN A 1 89 ? -4.428 9.676 18.496 1.00 97.12 89 ASN A C 1
ATOM 701 O O . ASN A 1 89 ? -4.283 10.553 17.641 1.00 97.12 89 ASN A O 1
ATOM 705 N N . VAL A 1 90 ? -5.366 8.736 18.439 1.00 97.81 90 VAL A N 1
ATOM 706 C CA . VAL A 1 90 ? -6.336 8.594 17.356 1.00 97.81 90 VAL A CA 1
ATOM 707 C C . VAL A 1 90 ? -7.730 8.592 17.958 1.00 97.81 90 VAL A C 1
ATOM 709 O O . VAL A 1 90 ? -8.004 7.838 18.890 1.00 97.81 90 VAL A O 1
ATOM 712 N N . GLU A 1 91 ? -8.620 9.390 17.382 1.00 97.56 91 GLU A N 1
ATOM 713 C CA . GLU A 1 91 ? -10.039 9.410 17.722 1.00 97.56 91 GLU A CA 1
ATOM 714 C C . GLU A 1 91 ? -10.869 9.334 16.439 1.00 97.56 91 GLU A C 1
ATOM 716 O O . GLU A 1 91 ? -10.745 10.188 15.559 1.00 97.56 91 GLU A O 1
ATOM 721 N N . ILE A 1 92 ? -11.710 8.304 16.318 1.00 97.88 92 ILE A N 1
ATOM 722 C CA . ILE A 1 92 ? -12.645 8.162 15.199 1.00 97.88 92 ILE A CA 1
ATOM 723 C C . ILE A 1 92 ? -13.863 9.049 15.485 1.00 97.88 92 ILE A C 1
ATOM 725 O O . ILE A 1 92 ? -14.575 8.841 16.462 1.00 97.88 92 ILE A O 1
ATOM 729 N N . GLY A 1 93 ? -14.083 10.061 14.648 1.00 96.12 93 GLY A N 1
ATOM 730 C CA . GLY A 1 93 ? -15.049 11.142 14.873 1.00 96.12 93 GLY A CA 1
ATOM 731 C C . GLY A 1 93 ? -16.464 10.874 14.353 1.00 96.12 93 GLY A C 1
ATOM 732 O O . GLY A 1 93 ? -17.296 11.781 14.363 1.00 96.12 93 GLY A O 1
ATOM 733 N N . GLU A 1 94 ? -16.747 9.667 13.866 1.00 95.69 94 GLU A N 1
ATOM 734 C CA . GLU A 1 94 ? -18.074 9.240 13.416 1.00 95.69 94 GLU A CA 1
ATOM 735 C C . GLU A 1 94 ? -18.280 7.728 13.602 1.00 95.69 94 GLU A C 1
ATOM 737 O O . GLU A 1 94 ? -17.329 6.979 13.816 1.00 95.69 94 GLU A O 1
ATOM 742 N N . SER A 1 95 ? -19.531 7.259 13.541 1.00 96.69 95 SER A N 1
ATOM 743 C CA . SER A 1 95 ? -19.823 5.829 13.702 1.00 96.69 95 SER A CA 1
ATOM 744 C C . SER A 1 95 ? -19.291 5.017 12.522 1.00 96.69 95 SER A C 1
ATOM 746 O O . SER A 1 95 ? -19.605 5.308 11.370 1.00 96.69 95 SER A O 1
ATOM 748 N N . VAL A 1 96 ? -18.563 3.945 12.838 1.00 97.75 96 VAL A N 1
ATOM 749 C CA . VAL A 1 96 ? -18.087 2.931 11.881 1.00 97.75 96 VAL A CA 1
ATOM 750 C C . VAL A 1 96 ? -18.751 1.566 12.085 1.00 97.75 96 VAL A C 1
ATOM 752 O O . VAL A 1 96 ? -18.366 0.593 11.447 1.00 97.75 96 VAL A O 1
ATOM 755 N N . ARG A 1 97 ? -19.737 1.460 12.988 1.00 97.12 97 ARG A N 1
ATOM 756 C CA . ARG A 1 97 ? -20.395 0.190 13.325 1.00 97.12 97 ARG A CA 1
ATOM 757 C C . ARG A 1 97 ? -21.081 -0.418 12.100 1.00 97.12 97 ARG A C 1
ATOM 759 O O . ARG A 1 97 ? -21.999 0.183 11.557 1.00 97.12 97 ARG A O 1
ATOM 766 N N . GLY A 1 98 ? -20.691 -1.639 11.739 1.00 96.19 98 GLY A N 1
ATOM 767 C CA . GLY A 1 98 ? -21.234 -2.35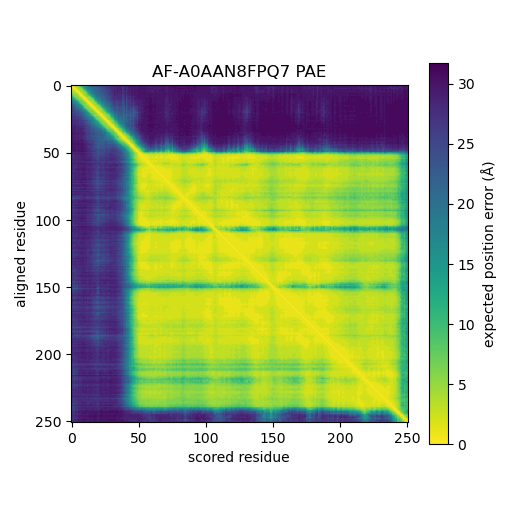7 10.584 1.00 96.19 98 GLY A CA 1
ATOM 768 C C . GLY A 1 98 ? -20.754 -1.840 9.225 1.00 96.19 98 GLY A C 1
ATOM 769 O O . GLY A 1 98 ? -21.192 -2.372 8.211 1.00 96.19 98 GLY A O 1
ATOM 770 N N . GLU A 1 99 ? -19.844 -0.864 9.200 1.00 97.00 99 GLU A N 1
ATOM 771 C CA . GLU A 1 99 ? -19.344 -0.252 7.966 1.00 97.00 99 GLU A CA 1
ATOM 772 C C . GLU A 1 99 ? -18.097 -0.966 7.434 1.00 97.00 99 GLU A C 1
ATOM 774 O O . GLU A 1 99 ? -17.373 -1.631 8.186 1.00 97.00 99 GLU A O 1
ATOM 779 N N . ASP A 1 100 ? -17.848 -0.814 6.134 1.00 97.38 100 ASP A N 1
ATOM 780 C CA . ASP A 1 100 ? -16.634 -1.284 5.466 1.00 97.38 100 ASP A CA 1
ATOM 781 C C . ASP A 1 100 ? -15.608 -0.151 5.426 1.00 97.38 100 ASP A C 1
ATOM 783 O O . ASP A 1 100 ? -15.795 0.880 4.772 1.00 97.38 100 ASP A O 1
ATOM 787 N N . VAL A 1 101 ? -14.546 -0.316 6.207 1.00 98.31 101 VAL A N 1
ATOM 788 C CA . VAL A 1 101 ? -13.602 0.748 6.524 1.00 98.31 101 VAL A CA 1
ATOM 789 C C . VAL A 1 101 ? -12.317 0.570 5.731 1.00 98.31 101 VAL A C 1
ATOM 791 O O . VAL A 1 101 ? -11.663 -0.463 5.820 1.00 98.31 101 VAL A O 1
ATOM 794 N N . TYR A 1 102 ? -11.893 1.621 5.040 1.00 98.56 102 TYR A N 1
ATOM 795 C CA . TYR A 1 102 ? -10.616 1.704 4.343 1.00 98.56 102 TYR A CA 1
ATOM 796 C C . TYR A 1 102 ? -9.733 2.741 5.033 1.00 98.56 102 TYR A C 1
ATOM 798 O O . TYR A 1 102 ? -10.117 3.903 5.155 1.00 98.56 102 TYR A O 1
ATOM 806 N N . ILE A 1 103 ? -8.545 2.344 5.484 1.00 98.50 103 ILE A N 1
ATOM 807 C CA . ILE A 1 103 ? -7.584 3.255 6.121 1.00 98.50 103 ILE A CA 1
ATOM 808 C C . ILE A 1 103 ? -6.391 3.426 5.193 1.00 98.50 103 ILE A C 1
ATOM 810 O O . ILE A 1 103 ? -5.656 2.472 4.941 1.00 98.50 103 ILE A O 1
ATOM 814 N N . ILE A 1 104 ? -6.190 4.644 4.695 1.00 98.31 104 ILE A N 1
ATOM 815 C CA . ILE A 1 104 ? -5.094 4.981 3.787 1.00 98.31 104 ILE A CA 1
ATOM 816 C C . ILE A 1 104 ? -3.921 5.518 4.604 1.00 98.31 104 ILE A C 1
ATOM 818 O O . ILE A 1 104 ? -3.991 6.612 5.167 1.00 98.31 104 ILE A O 1
ATOM 822 N N . GLN A 1 105 ? -2.827 4.760 4.655 1.00 96.50 105 GLN A N 1
ATOM 823 C CA . GLN A 1 105 ? -1.583 5.174 5.300 1.00 96.50 105 GLN A CA 1
ATOM 824 C C . GLN A 1 105 ? -0.381 4.532 4.613 1.00 96.50 105 GLN A C 1
ATOM 826 O O . GLN A 1 105 ? -0.398 3.353 4.291 1.00 96.50 105 GLN A O 1
ATOM 831 N N . SER A 1 106 ? 0.702 5.286 4.445 1.00 91.38 106 SER A N 1
ATOM 832 C CA . SER A 1 106 ? 1.920 4.819 3.790 1.00 91.38 106 SER A CA 1
ATOM 833 C C . SER A 1 106 ? 3.137 4.859 4.720 1.00 91.38 106 SER A C 1
ATOM 835 O O . SER A 1 106 ? 3.241 5.711 5.605 1.00 91.38 106 SER A O 1
ATOM 837 N N . GLY A 1 107 ? 4.104 3.969 4.485 1.00 80.38 107 GLY A N 1
ATOM 838 C CA . GLY A 1 107 ? 5.392 3.928 5.181 1.00 80.38 107 GLY A CA 1
ATOM 839 C C . GLY A 1 107 ? 6.406 4.954 4.665 1.00 80.38 107 GLY A C 1
ATOM 840 O O . GLY A 1 107 ? 7.538 4.585 4.363 1.00 80.38 107 GLY A O 1
ATOM 841 N N . ALA A 1 108 ? 6.011 6.220 4.515 1.00 74.81 108 ALA A N 1
ATOM 842 C CA . ALA A 1 108 ? 6.859 7.280 3.962 1.00 74.81 108 ALA A CA 1
ATOM 843 C C . ALA A 1 108 ? 7.023 8.452 4.947 1.00 74.81 108 ALA A C 1
ATOM 845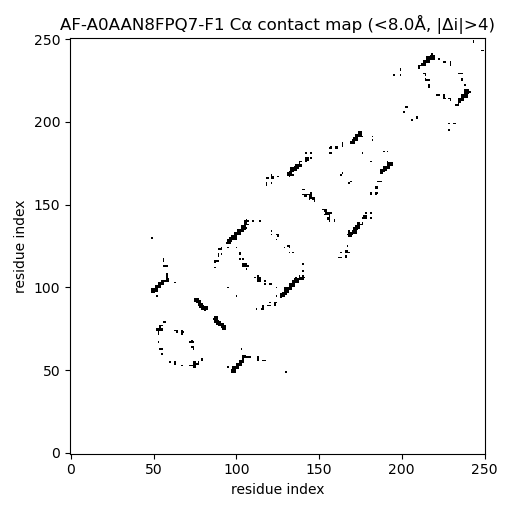 O O . ALA A 1 108 ? 6.042 8.924 5.516 1.00 74.81 108 ALA A O 1
ATOM 846 N N . GLY A 1 109 ? 8.266 8.901 5.159 1.00 81.81 109 GLY A N 1
ATOM 847 C CA . GLY A 1 109 ? 8.632 9.851 6.219 1.00 81.81 109 GLY A CA 1
ATOM 848 C C . GLY A 1 109 ? 8.990 9.135 7.527 1.00 81.81 109 GLY A C 1
ATOM 849 O O . GLY A 1 109 ? 9.817 8.221 7.518 1.00 81.81 109 GLY A O 1
ATOM 850 N N . GLU A 1 110 ? 8.348 9.519 8.633 1.00 91.69 110 GLU A N 1
ATOM 851 C CA . GLU A 1 110 ? 8.501 8.889 9.957 1.00 91.69 110 GLU A CA 1
ATOM 852 C C . GLU A 1 110 ? 7.826 7.506 9.991 1.00 91.69 110 GLU A C 1
ATOM 854 O O . GLU A 1 110 ? 6.721 7.324 10.501 1.00 91.69 110 GLU A O 1
ATOM 859 N N . ILE A 1 111 ? 8.490 6.515 9.390 1.00 95.75 111 ILE A N 1
ATOM 860 C CA . ILE A 1 111 ? 7.930 5.188 9.092 1.00 95.75 111 ILE A CA 1
ATOM 861 C C . ILE A 1 111 ? 7.326 4.478 10.312 1.00 95.75 111 ILE A C 1
ATOM 863 O O . ILE A 1 111 ? 6.286 3.836 10.187 1.00 95.75 111 ILE A O 1
ATOM 867 N N . ASN A 1 112 ? 7.957 4.604 11.482 1.00 96.88 112 ASN A N 1
ATOM 868 C CA . ASN A 1 112 ? 7.501 3.960 12.713 1.00 96.88 112 ASN A CA 1
ATOM 869 C C . ASN A 1 112 ? 6.247 4.618 13.265 1.00 96.88 112 ASN A C 1
ATOM 871 O O . ASN A 1 112 ? 5.307 3.921 13.633 1.00 96.88 112 ASN A O 1
ATOM 875 N N . ASP A 1 113 ? 6.216 5.945 13.268 1.00 96.00 113 ASP A N 1
ATOM 876 C CA . ASP A 1 113 ? 5.077 6.701 13.771 1.00 96.00 113 ASP A CA 1
ATOM 877 C C . ASP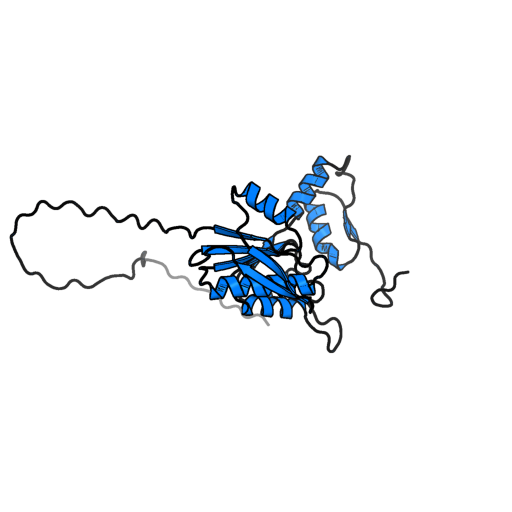 A 1 113 ? 3.864 6.495 12.861 1.00 96.00 113 ASP A C 1
ATOM 879 O O . ASP A 1 113 ? 2.768 6.245 13.351 1.00 96.00 113 ASP A O 1
ATOM 883 N N . ASN A 1 114 ? 4.065 6.480 11.539 1.00 97.00 114 ASN A N 1
ATOM 884 C CA . ASN A 1 114 ? 3.000 6.192 10.577 1.00 97.00 114 ASN A CA 1
ATOM 885 C C . ASN A 1 114 ? 2.467 4.760 10.709 1.00 97.00 114 ASN A C 1
ATOM 887 O O . ASN A 1 114 ? 1.260 4.539 10.598 1.00 97.00 114 ASN A O 1
ATOM 891 N N . LEU A 1 115 ? 3.355 3.786 10.942 1.00 97.75 115 LEU A N 1
ATOM 892 C CA . LEU A 1 115 ? 2.963 2.399 11.180 1.00 97.75 115 LEU A CA 1
ATOM 893 C C . LEU A 1 115 ? 2.165 2.273 12.482 1.00 97.75 115 LEU A C 1
ATOM 895 O O . LEU A 1 115 ? 1.110 1.646 12.481 1.00 97.75 115 LEU A O 1
ATOM 899 N N . MET A 1 116 ? 2.624 2.895 13.569 1.00 98.00 116 MET A N 1
ATOM 900 C CA . MET A 1 116 ? 1.899 2.893 14.840 1.00 98.00 116 MET A CA 1
ATOM 901 C C . MET A 1 116 ? 0.543 3.588 14.720 1.00 98.00 116 MET A C 1
ATOM 903 O O . MET A 1 116 ? -0.451 3.046 15.194 1.00 98.00 116 MET A O 1
ATOM 907 N N . GLU A 1 117 ? 0.467 4.731 14.037 1.00 98.06 117 GLU A N 1
ATOM 908 C CA . GLU A 1 117 ? -0.795 5.421 13.759 1.00 98.06 117 GLU A CA 1
ATOM 909 C C . GLU A 1 117 ? -1.775 4.515 13.001 1.00 98.06 117 GLU A C 1
ATOM 911 O O . GLU A 1 117 ? -2.927 4.393 13.409 1.00 98.06 117 GLU A O 1
ATOM 916 N N . LEU A 1 118 ? -1.314 3.813 11.955 1.00 98.31 118 LEU A N 1
ATOM 917 C CA . LEU A 1 118 ? -2.137 2.856 11.208 1.00 98.31 118 LEU A CA 1
ATOM 918 C C . LEU A 1 118 ? -2.664 1.731 12.103 1.00 98.31 118 LEU A C 1
ATOM 920 O O . LEU A 1 118 ? -3.856 1.439 12.069 1.00 98.31 118 LEU A O 1
ATOM 924 N N . LEU A 1 119 ? -1.797 1.116 12.911 1.00 98.62 119 LEU A N 1
ATOM 925 C CA . LEU A 1 119 ? -2.185 0.034 13.821 1.00 98.62 119 LEU A CA 1
ATOM 926 C C . LEU A 1 119 ? -3.239 0.504 14.833 1.00 98.62 119 LEU A C 1
ATOM 928 O O . LEU A 1 119 ? -4.218 -0.201 15.074 1.00 98.62 119 LEU A O 1
ATOM 932 N N . ILE A 1 120 ? -3.074 1.709 15.385 1.00 98.62 120 ILE A N 1
ATOM 933 C CA . ILE A 1 120 ? -4.030 2.298 16.329 1.00 98.62 120 ILE A CA 1
ATOM 934 C C . ILE A 1 120 ? -5.363 2.595 15.629 1.00 98.62 120 ILE A C 1
ATOM 936 O O . ILE A 1 120 ? -6.412 2.279 16.188 1.00 98.62 120 ILE A O 1
ATOM 940 N N . MET A 1 121 ? -5.349 3.146 14.408 1.00 98.62 121 MET A N 1
ATOM 941 C CA . MET A 1 121 ? -6.568 3.388 13.624 1.00 98.62 121 MET A CA 1
ATOM 942 C C . MET A 1 121 ? -7.315 2.086 13.305 1.00 98.62 121 MET A C 1
ATOM 944 O O . MET A 1 121 ? -8.528 2.023 13.496 1.00 98.62 121 MET A O 1
ATOM 948 N N . ILE A 1 122 ? -6.605 1.039 12.865 1.00 98.75 122 ILE A N 1
ATOM 949 C CA . ILE A 1 122 ? -7.193 -0.283 12.589 1.00 98.75 122 ILE A CA 1
ATOM 950 C C . ILE A 1 122 ? -7.859 -0.826 13.853 1.00 98.75 122 ILE A C 1
ATOM 952 O O . ILE A 1 122 ? -9.040 -1.174 13.824 1.00 98.75 122 ILE A O 1
ATOM 956 N N . ASN A 1 123 ? -7.130 -0.835 14.973 1.00 98.69 123 ASN A N 1
ATOM 957 C CA . ASN A 1 123 ? -7.649 -1.336 16.239 1.00 98.69 123 ASN A CA 1
ATOM 958 C C . ASN A 1 123 ? -8.870 -0.529 16.713 1.00 98.69 123 ASN A C 1
ATOM 960 O O . ASN A 1 123 ? -9.867 -1.122 17.119 1.00 98.69 123 ASN A O 1
ATOM 964 N N . ALA A 1 124 ? -8.837 0.806 16.603 1.00 98.56 124 ALA A N 1
ATOM 965 C CA . ALA A 1 124 ? -9.960 1.676 16.954 1.00 98.56 124 ALA A CA 1
ATOM 966 C C . ALA A 1 124 ? -11.219 1.345 16.133 1.00 98.56 124 ALA A C 1
ATOM 968 O O . ALA A 1 124 ? -12.304 1.201 16.698 1.00 98.56 124 ALA A O 1
ATOM 969 N N . CYS A 1 125 ? -11.080 1.147 14.820 1.00 98.44 125 CYS A N 1
ATOM 970 C CA . CYS A 1 125 ? -12.188 0.741 13.956 1.00 98.44 125 CYS A CA 1
ATOM 971 C C . CYS A 1 125 ? -12.688 -0.676 14.273 1.00 98.44 125 CYS A C 1
ATOM 973 O O . CYS A 1 125 ? -13.901 -0.918 14.253 1.00 98.44 125 CYS A O 1
ATOM 975 N N . LYS A 1 126 ? -11.786 -1.613 14.592 1.00 98.06 126 LYS A N 1
ATOM 976 C CA . LYS A 1 126 ? -12.143 -2.998 14.927 1.00 98.06 126 LYS A CA 1
ATOM 977 C C . LYS A 1 126 ? -12.984 -3.065 16.200 1.00 98.06 126 LYS A C 1
ATOM 979 O O . LYS A 1 126 ? -14.075 -3.634 16.186 1.00 98.06 126 LYS A O 1
ATOM 984 N N . ILE A 1 127 ? -12.533 -2.428 17.283 1.00 97.88 127 ILE A N 1
ATOM 985 C CA . ILE A 1 127 ? -13.266 -2.418 18.562 1.00 97.88 127 ILE A CA 1
ATOM 986 C C . ILE A 1 127 ? -14.557 -1.588 18.488 1.00 97.88 127 ILE A C 1
ATOM 988 O O . ILE A 1 127 ? -15.536 -1.910 19.159 1.00 97.88 127 ILE A O 1
ATOM 992 N N . ALA A 1 128 ? -14.613 -0.581 17.608 1.00 97.75 128 ALA A N 1
ATOM 993 C CA . ALA A 1 128 ? -15.832 0.167 17.296 1.00 97.75 128 ALA A CA 1
ATOM 994 C C . ALA A 1 128 ? -16.856 -0.635 16.459 1.00 97.75 128 ALA A C 1
ATOM 996 O O . ALA A 1 128 ? -17.891 -0.096 16.064 1.00 97.75 128 ALA A O 1
ATOM 997 N N . SER A 1 129 ? -16.615 -1.938 16.252 1.00 97.12 129 SER A N 1
ATOM 998 C CA . SER A 1 129 ? -17.523 -2.881 15.589 1.00 97.12 129 SER A CA 1
ATOM 999 C C . SER A 1 129 ? -17.745 -2.593 14.100 1.00 97.12 129 SER A C 1
ATOM 1001 O O . SER A 1 129 ? -18.857 -2.781 13.601 1.00 97.12 129 SER A O 1
ATOM 1003 N N . SER A 1 130 ? -16.713 -2.131 13.390 1.00 97.38 130 SER A N 1
ATOM 1004 C CA . SER A 1 130 ? -16.731 -2.139 11.919 1.00 97.38 130 SER A CA 1
ATOM 1005 C C . SER A 1 130 ? -16.955 -3.550 11.370 1.00 97.38 130 SER A C 1
ATOM 1007 O O . SER A 1 130 ? -16.602 -4.542 12.010 1.00 97.38 130 SER A O 1
ATOM 1009 N N . CYS A 1 131 ? -17.601 -3.645 10.204 1.00 96.62 131 CYS A N 1
ATOM 1010 C CA . CYS A 1 131 ? -17.828 -4.929 9.540 1.00 96.62 131 CYS A CA 1
ATOM 1011 C C . CYS A 1 131 ? -16.512 -5.497 9.005 1.00 96.62 131 CYS A C 1
ATOM 1013 O O . CYS A 1 131 ? -16.258 -6.696 9.133 1.00 96.62 131 CYS A O 1
ATOM 1015 N N . ARG A 1 132 ? -15.680 -4.625 8.432 1.00 97.44 132 ARG A N 1
ATOM 1016 C CA . ARG A 1 132 ? -14.393 -4.973 7.839 1.00 97.44 132 ARG A CA 1
ATOM 1017 C C . ARG A 1 132 ? -13.440 -3.783 7.905 1.00 97.44 132 ARG A C 1
ATOM 1019 O O . ARG A 1 132 ? -13.879 -2.644 7.754 1.00 97.44 132 ARG A O 1
ATOM 1026 N N . VAL A 1 133 ? -12.148 -4.050 8.093 1.00 98.50 133 VAL A N 1
ATOM 1027 C CA . VAL A 1 133 ? -11.083 -3.040 8.022 1.00 98.50 133 VAL A CA 1
ATOM 1028 C C . VAL A 1 133 ? -10.052 -3.424 6.961 1.00 98.50 133 VAL A C 1
ATOM 1030 O O . VAL A 1 133 ? -9.266 -4.354 7.142 1.00 98.50 133 VAL A O 1
ATOM 1033 N N . ALA A 1 134 ? -10.027 -2.683 5.857 1.00 98.56 134 ALA A N 1
ATOM 1034 C CA . ALA A 1 134 ? -9.012 -2.769 4.819 1.00 98.56 134 ALA A CA 1
ATOM 1035 C C . ALA A 1 134 ? -7.910 -1.718 5.043 1.00 98.56 134 ALA A C 1
ATOM 1037 O O . ALA A 1 134 ? -8.174 -0.514 5.100 1.00 98.56 134 ALA A O 1
ATOM 1038 N N . ALA A 1 135 ? -6.656 -2.158 5.137 1.00 98.56 135 ALA A N 1
ATOM 1039 C CA . ALA A 1 135 ? -5.505 -1.264 5.192 1.00 98.56 135 ALA A CA 1
ATOM 1040 C C . ALA A 1 135 ? -4.980 -1.006 3.775 1.00 98.56 135 ALA A C 1
ATOM 1042 O O . ALA A 1 135 ? -4.475 -1.911 3.110 1.00 98.56 135 ALA A O 1
ATOM 1043 N N . VAL A 1 136 ? -5.080 0.241 3.318 1.00 98.56 136 VAL A N 1
ATOM 1044 C CA . VAL A 1 136 ? -4.555 0.692 2.028 1.00 98.56 136 VAL A CA 1
ATOM 1045 C C . VAL A 1 136 ? -3.174 1.300 2.261 1.00 98.56 136 VAL A C 1
ATOM 1047 O O . VAL A 1 136 ? -3.048 2.394 2.812 1.00 98.56 136 VAL A O 1
ATOM 1050 N N . ILE A 1 137 ? -2.134 0.581 1.840 1.00 98.06 137 ILE A N 1
ATOM 1051 C CA . ILE A 1 137 ? -0.726 0.875 2.115 1.00 98.06 137 ILE A CA 1
ATOM 1052 C C . ILE A 1 137 ? 0.047 1.047 0.798 1.00 98.06 137 ILE A C 1
ATOM 1054 O O . ILE A 1 137 ? 0.684 0.098 0.335 1.00 98.06 137 ILE A O 1
ATOM 1058 N N . PRO A 1 138 ? 0.026 2.244 0.174 1.00 96.75 138 PRO A N 1
ATOM 1059 C CA . PRO A 1 138 ? 0.668 2.472 -1.123 1.00 96.75 138 PRO A CA 1
ATOM 1060 C C . PRO A 1 138 ? 2.170 2.168 -1.139 1.00 96.75 138 PRO A C 1
ATOM 1062 O O . PRO A 1 138 ? 2.663 1.611 -2.108 1.00 96.75 138 PRO A O 1
ATOM 1065 N N . CYS A 1 139 ? 2.899 2.497 -0.067 1.00 96.00 139 CYS A N 1
ATOM 1066 C CA . CYS A 1 139 ? 4.289 2.079 0.124 1.00 96.00 139 CYS A CA 1
ATOM 1067 C C . CYS A 1 139 ? 4.386 1.233 1.393 1.00 96.00 139 CYS A C 1
ATOM 1069 O O . CYS A 1 139 ? 4.249 1.750 2.508 1.00 96.00 139 CYS A O 1
ATOM 1071 N N . PHE A 1 140 ? 4.599 -0.071 1.218 1.00 97.44 140 PHE A N 1
ATOM 1072 C CA . PHE A 1 140 ? 4.632 -1.019 2.325 1.00 97.44 140 PHE A CA 1
ATOM 1073 C C . PHE A 1 140 ? 5.884 -0.820 3.201 1.00 97.44 140 PHE A C 1
ATOM 1075 O O . PHE A 1 140 ? 7.012 -0.914 2.695 1.00 97.44 140 PHE A O 1
ATOM 1082 N N . PRO A 1 141 ? 5.734 -0.555 4.514 1.00 97.00 141 PRO A N 1
ATOM 1083 C CA . PRO A 1 141 ? 6.871 -0.274 5.373 1.00 97.00 141 PRO A CA 1
ATOM 1084 C C . PRO A 1 141 ? 7.737 -1.525 5.559 1.00 97.00 141 PRO A C 1
ATOM 1086 O O . PRO A 1 141 ? 7.248 -2.651 5.589 1.00 97.00 141 PRO A O 1
ATOM 1089 N N . TYR A 1 142 ? 9.051 -1.328 5.684 1.00 97.00 142 TYR A N 1
ATOM 1090 C CA . TYR A 1 142 ? 10.032 -2.403 5.885 1.00 97.00 142 TYR A CA 1
ATOM 1091 C C . TYR A 1 142 ? 10.117 -3.464 4.772 1.00 97.00 142 TYR A C 1
ATOM 1093 O O . TYR A 1 142 ? 10.806 -4.466 4.952 1.00 97.00 142 TYR A O 1
ATOM 1101 N N . ALA A 1 143 ? 9.523 -3.235 3.595 1.00 96.12 143 ALA A N 1
ATOM 1102 C CA . ALA A 1 143 ? 9.467 -4.218 2.506 1.00 96.12 143 ALA A CA 1
ATOM 1103 C C . ALA A 1 143 ? 10.838 -4.721 2.005 1.00 96.12 143 ALA A C 1
ATOM 1105 O O . ALA A 1 143 ? 10.925 -5.814 1.464 1.00 96.12 143 ALA A O 1
ATOM 1106 N N . ARG A 1 144 ? 11.920 -3.953 2.198 1.00 93.94 144 ARG A N 1
ATOM 1107 C CA . ARG A 1 144 ? 13.297 -4.368 1.852 1.00 93.94 144 ARG A CA 1
ATOM 1108 C C . ARG A 1 144 ? 13.916 -5.369 2.839 1.00 93.94 144 ARG A C 1
ATOM 1110 O O . ARG A 1 144 ? 15.030 -5.820 2.617 1.00 93.94 144 ARG A O 1
ATOM 1117 N N . GLN A 1 145 ? 13.250 -5.642 3.961 1.00 95.25 145 GLN A N 1
ATOM 1118 C CA . GLN A 1 145 ? 13.683 -6.578 5.003 1.00 95.25 145 GLN A CA 1
ATOM 1119 C C . GLN A 1 145 ? 12.747 -7.800 5.012 1.00 95.25 145 GLN A C 1
ATOM 1121 O O . GLN A 1 145 ? 12.118 -8.125 6.022 1.00 95.25 145 GLN A O 1
ATOM 1126 N N . ASP A 1 146 ? 12.606 -8.431 3.848 1.00 95.12 146 ASP A N 1
ATOM 1127 C CA . ASP A 1 146 ? 11.710 -9.554 3.546 1.00 95.12 146 ASP A CA 1
ATOM 1128 C C . ASP A 1 146 ? 12.372 -10.932 3.709 1.00 95.12 146 ASP A C 1
ATOM 1130 O O . ASP A 1 146 ? 11.696 -11.956 3.730 1.00 95.12 146 ASP A O 1
ATOM 1134 N N . LYS A 1 147 ? 13.690 -10.984 3.902 1.00 93.19 147 LYS A N 1
ATOM 1135 C CA . LYS A 1 147 ? 14.441 -12.228 4.111 1.00 93.19 147 LYS A CA 1
ATOM 1136 C C . LYS A 1 147 ? 15.617 -12.031 5.062 1.00 93.19 147 LYS A C 1
ATOM 1138 O O . LYS A 1 147 ? 16.020 -10.913 5.373 1.00 93.19 147 LYS A O 1
ATOM 1143 N N . LYS A 1 148 ? 16.192 -13.141 5.529 1.00 92.19 148 LYS A N 1
ATOM 1144 C CA . LYS A 1 148 ? 17.397 -13.123 6.369 1.00 92.19 148 LYS A CA 1
ATOM 1145 C C . LYS A 1 148 ? 18.637 -13.029 5.484 1.00 92.19 148 LYS A C 1
ATOM 1147 O O . LYS A 1 148 ? 19.167 -14.048 5.060 1.00 92.19 148 LYS A O 1
ATOM 1152 N N . ASP A 1 149 ? 19.124 -11.814 5.256 1.00 85.31 149 ASP A N 1
ATOM 1153 C CA . ASP A 1 149 ? 20.367 -11.591 4.497 1.00 85.31 149 ASP A CA 1
ATOM 1154 C C . ASP A 1 149 ? 21.640 -11.900 5.300 1.00 85.31 149 ASP A C 1
ATOM 1156 O O . ASP A 1 149 ? 22.724 -12.062 4.743 1.00 85.31 149 ASP A O 1
ATOM 1160 N N . LYS A 1 150 ? 21.528 -11.968 6.631 1.00 86.31 150 LYS A N 1
ATOM 1161 C CA . LYS A 1 150 ? 22.619 -12.310 7.550 1.00 86.31 150 LYS A CA 1
ATOM 1162 C C . LYS A 1 150 ? 22.111 -13.227 8.654 1.00 86.31 150 LYS A C 1
ATOM 1164 O O . LYS A 1 150 ? 20.920 -13.245 8.984 1.00 86.31 150 LYS A O 1
ATOM 1169 N N . SER A 1 151 ? 23.033 -13.957 9.279 1.00 89.81 151 SER A N 1
ATOM 1170 C CA . SER A 1 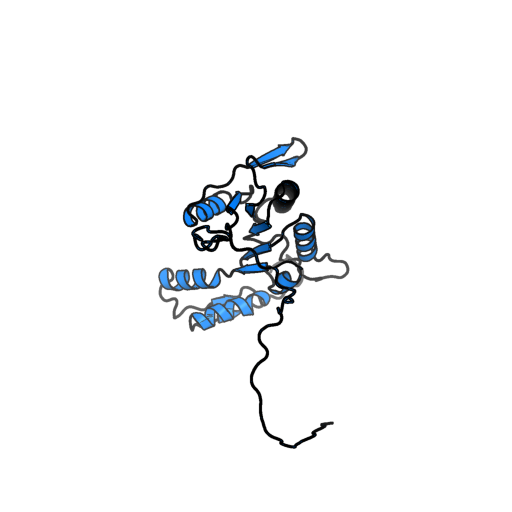151 ? 22.723 -14.700 10.501 1.00 89.81 151 SER A CA 1
ATOM 1171 C C . SER A 1 151 ? 22.174 -13.744 11.568 1.00 89.81 151 SER A C 1
ATOM 1173 O O . SER A 1 151 ? 22.712 -12.656 11.761 1.00 89.81 151 SER A O 1
ATOM 1175 N N . ARG A 1 152 ? 21.091 -14.152 12.244 1.00 91.94 152 ARG A N 1
ATOM 1176 C CA . ARG A 1 152 ? 20.395 -13.385 13.303 1.00 91.94 152 ARG A CA 1
ATOM 1177 C C . ARG A 1 152 ? 19.757 -12.050 12.866 1.00 91.94 152 ARG A C 1
ATOM 1179 O O . ARG A 1 152 ? 19.410 -11.251 13.726 1.00 91.94 152 ARG A O 1
ATOM 1186 N N . ALA A 1 153 ? 19.548 -11.817 11.568 1.00 93.75 153 ALA A N 1
ATOM 1187 C CA . ALA A 1 153 ? 18.754 -10.678 11.093 1.00 93.75 153 ALA A CA 1
ATOM 1188 C C . ALA A 1 153 ? 17.234 -10.917 11.261 1.00 93.75 153 ALA A C 1
ATOM 1190 O O . ALA A 1 153 ? 16.793 -12.071 11.146 1.00 93.75 153 ALA A O 1
ATOM 1191 N N . PRO A 1 154 ? 16.432 -9.862 11.511 1.00 95.88 154 PRO A N 1
ATOM 1192 C CA . PRO A 1 154 ? 14.975 -9.955 11.519 1.00 95.88 154 PRO A CA 1
ATOM 1193 C C . PRO A 1 154 ? 14.411 -10.057 10.095 1.00 95.88 154 PRO A C 1
ATOM 1195 O O . PRO A 1 154 ? 15.066 -9.681 9.126 1.00 95.88 154 PRO A O 1
ATOM 1198 N N . ILE A 1 155 ? 13.162 -10.517 9.986 1.00 97.56 155 ILE A N 1
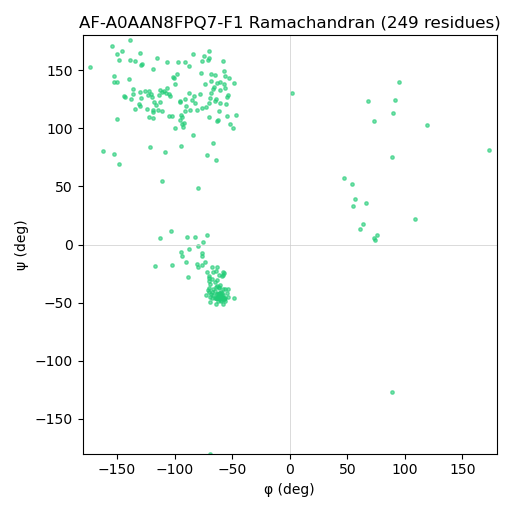ATOM 1199 C CA . ILE A 1 155 ? 12.335 -10.363 8.781 1.00 97.56 155 ILE A CA 1
ATOM 1200 C C . ILE A 1 155 ? 11.256 -9.332 9.118 1.00 97.56 155 ILE A C 1
ATOM 1202 O O . ILE A 1 155 ? 10.137 -9.674 9.504 1.00 97.56 155 ILE A O 1
ATOM 1206 N N . SER A 1 156 ? 11.621 -8.052 9.068 1.00 97.88 156 SER A N 1
ATOM 1207 C CA . SER A 1 156 ? 10.767 -6.965 9.558 1.00 97.88 156 SER A CA 1
ATOM 1208 C C . SER A 1 156 ? 9.482 -6.818 8.745 1.00 97.88 156 SER A C 1
ATOM 1210 O O . SER A 1 156 ? 8.443 -6.522 9.323 1.00 97.88 156 SER A O 1
ATOM 1212 N N . ALA A 1 157 ? 9.497 -7.115 7.440 1.00 97.94 157 ALA A N 1
ATOM 1213 C CA . ALA A 1 157 ? 8.274 -7.124 6.633 1.00 97.94 157 ALA A CA 1
ATOM 1214 C C . ALA A 1 157 ? 7.247 -8.162 7.137 1.00 97.94 157 ALA A C 1
ATOM 1216 O O . ALA A 1 157 ? 6.052 -7.875 7.178 1.00 97.94 157 ALA A O 1
ATOM 1217 N N . LYS A 1 158 ? 7.702 -9.340 7.597 1.00 98.38 158 LYS A N 1
ATOM 1218 C CA . LYS A 1 158 ? 6.829 -10.353 8.218 1.00 98.38 158 LYS A CA 1
ATOM 1219 C C . LYS A 1 158 ? 6.326 -9.900 9.589 1.00 98.38 158 LYS A C 1
ATOM 1221 O O . LYS A 1 158 ? 5.171 -10.143 9.918 1.00 98.38 158 LYS A O 1
ATOM 1226 N N . LEU A 1 159 ? 7.162 -9.221 10.376 1.00 98.56 159 LEU A N 1
ATOM 1227 C CA . LEU A 1 159 ? 6.729 -8.631 11.646 1.00 98.56 159 LEU A CA 1
ATOM 1228 C C . LEU A 1 159 ? 5.623 -7.587 11.426 1.00 98.56 159 LEU A C 1
ATOM 1230 O O . LEU A 1 159 ? 4.605 -7.640 12.107 1.00 98.56 159 LEU A O 1
ATOM 1234 N N . VAL A 1 160 ? 5.790 -6.688 10.452 1.00 98.38 160 VAL A N 1
ATOM 1235 C CA . VAL A 1 160 ? 4.764 -5.708 10.056 1.00 98.38 160 VAL A CA 1
ATOM 1236 C C . VAL A 1 160 ? 3.470 -6.405 9.651 1.00 98.38 160 VAL A C 1
ATOM 1238 O O . VAL A 1 160 ? 2.408 -6.020 10.134 1.00 98.38 160 VAL A O 1
ATOM 1241 N N . ALA A 1 161 ? 3.555 -7.444 8.815 1.00 98.56 161 ALA A N 1
ATOM 1242 C CA . ALA A 1 161 ? 2.385 -8.211 8.405 1.00 98.56 161 ALA A CA 1
ATOM 1243 C C . ALA A 1 161 ? 1.632 -8.792 9.611 1.00 98.56 161 ALA A C 1
ATOM 1245 O O . ALA A 1 161 ? 0.428 -8.596 9.741 1.00 98.56 161 ALA A O 1
ATOM 1246 N N . ASN A 1 162 ? 2.358 -9.409 10.548 1.00 98.69 162 ASN A N 1
ATOM 1247 C CA . ASN A 1 162 ? 1.770 -9.944 11.773 1.00 98.69 162 ASN A CA 1
ATOM 1248 C C . ASN A 1 162 ? 1.113 -8.851 12.631 1.00 98.69 162 ASN A C 1
ATOM 1250 O O . ASN A 1 162 ? 0.022 -9.066 13.148 1.00 98.69 162 ASN A O 1
ATOM 1254 N N . MET A 1 163 ? 1.751 -7.686 12.788 1.00 98.69 163 MET A N 1
ATOM 1255 C CA . MET A 1 163 ? 1.182 -6.581 13.568 1.00 98.69 163 MET A CA 1
ATOM 1256 C C . MET A 1 163 ? -0.117 -6.057 12.948 1.00 98.69 163 MET A C 1
ATOM 1258 O O . MET A 1 163 ? -1.077 -5.838 13.679 1.00 98.69 163 MET A O 1
ATOM 1262 N N . LEU A 1 164 ? -0.172 -5.902 11.621 1.00 98.62 164 LEU A N 1
ATOM 1263 C CA . LEU A 1 164 ? -1.384 -5.478 10.909 1.00 98.62 164 LEU A CA 1
ATOM 1264 C C . LEU A 1 164 ? -2.524 -6.490 11.081 1.00 98.62 164 LEU A C 1
ATOM 1266 O O . LEU A 1 164 ? -3.646 -6.096 11.400 1.00 98.62 164 LEU A O 1
ATOM 1270 N N . SER A 1 165 ? -2.228 -7.786 10.938 1.00 98.38 165 SER A N 1
ATOM 1271 C CA . SER A 1 165 ? -3.209 -8.854 11.157 1.00 98.38 165 SER A CA 1
ATOM 1272 C C . SER A 1 165 ? -3.727 -8.859 12.598 1.00 98.38 165 SER A C 1
ATOM 1274 O O . SER A 1 165 ? -4.933 -8.899 12.821 1.00 98.38 165 SER A O 1
ATOM 1276 N N . VAL A 1 166 ? -2.832 -8.764 13.590 1.00 98.62 166 VAL A N 1
ATOM 1277 C CA . VAL A 1 166 ? -3.204 -8.775 15.017 1.00 98.62 166 VAL A CA 1
ATOM 1278 C C . VAL A 1 166 ? -3.959 -7.508 15.426 1.00 98.62 166 VAL A C 1
ATOM 1280 O O . VAL A 1 166 ? -4.873 -7.595 16.241 1.00 98.62 166 VAL A O 1
ATOM 1283 N N . ALA A 1 167 ? -3.639 -6.347 14.847 1.00 98.56 167 ALA A N 1
ATOM 1284 C CA . ALA A 1 167 ? -4.401 -5.116 15.066 1.00 98.56 167 ALA A CA 1
ATOM 1285 C C . ALA A 1 167 ? -5.853 -5.219 14.564 1.00 98.56 167 ALA A C 1
ATOM 1287 O O . ALA A 1 167 ? -6.704 -4.445 15.001 1.00 98.56 167 ALA A O 1
ATOM 1288 N N . GLY A 1 168 ? -6.143 -6.179 13.678 1.00 98.44 168 GLY A N 1
ATOM 1289 C CA . GLY A 1 168 ? -7.491 -6.490 13.212 1.00 98.44 168 GLY A CA 1
ATOM 1290 C C . GLY A 1 168 ? -7.771 -6.095 11.765 1.00 98.44 168 GLY A C 1
ATOM 1291 O O . GLY A 1 168 ? -8.941 -5.921 11.427 1.00 98.44 168 GLY A O 1
ATOM 1292 N N . ALA A 1 169 ? -6.740 -5.938 10.926 1.00 98.62 169 ALA A N 1
ATOM 1293 C CA . ALA A 1 169 ? -6.938 -5.774 9.490 1.00 98.62 169 ALA A CA 1
ATOM 1294 C C . ALA A 1 169 ? -7.502 -7.065 8.883 1.00 98.62 169 ALA A C 1
ATOM 1296 O O . ALA A 1 169 ? -6.992 -8.155 9.135 1.00 98.62 169 ALA A O 1
ATOM 1297 N N . ASP A 1 170 ? -8.527 -6.929 8.050 1.00 98.62 170 ASP A N 1
ATOM 1298 C CA . ASP A 1 170 ? -9.183 -8.043 7.364 1.00 98.62 170 ASP A CA 1
ATOM 1299 C C . ASP A 1 170 ? -8.734 -8.148 5.890 1.00 98.62 170 ASP A C 1
ATOM 1301 O O . ASP A 1 170 ? -8.928 -9.179 5.250 1.00 98.62 170 ASP A O 1
ATOM 1305 N N . HIS A 1 171 ? -8.144 -7.080 5.335 1.00 98.62 171 HIS A N 1
ATOM 1306 C CA . HIS A 1 171 ? -7.654 -7.014 3.955 1.00 98.62 171 HIS A CA 1
ATOM 1307 C C . HIS A 1 171 ? -6.501 -6.000 3.847 1.00 98.62 171 HIS A C 1
ATOM 1309 O O . HIS A 1 171 ? -6.563 -4.923 4.441 1.00 98.62 171 HIS A O 1
ATOM 1315 N N . ILE A 1 172 ? -5.459 -6.312 3.076 1.00 98.69 172 ILE A N 1
ATOM 1316 C CA . ILE A 1 172 ? -4.400 -5.370 2.693 1.00 98.69 172 ILE A CA 1
ATOM 1317 C C . ILE A 1 172 ? -4.518 -5.013 1.211 1.00 98.69 172 ILE A C 1
ATOM 1319 O O . ILE A 1 172 ? -4.573 -5.895 0.365 1.00 98.69 172 ILE A O 1
ATOM 1323 N N . ILE A 1 173 ? -4.464 -3.725 0.885 1.00 98.62 173 ILE A N 1
ATOM 1324 C CA . ILE A 1 173 ? -4.313 -3.236 -0.490 1.00 98.62 173 ILE A CA 1
ATOM 1325 C C . ILE A 1 173 ? -2.999 -2.466 -0.549 1.00 98.62 173 ILE A C 1
ATOM 1327 O O . ILE A 1 173 ? -2.796 -1.525 0.212 1.00 98.62 173 ILE A O 1
ATOM 1331 N N . THR A 1 174 ? -2.083 -2.846 -1.428 1.00 98.25 174 THR A N 1
ATOM 1332 C CA . THR A 1 174 ? -0.756 -2.222 -1.533 1.00 98.25 174 THR A CA 1
ATOM 1333 C C . THR A 1 174 ? -0.343 -2.045 -2.991 1.00 98.25 174 THR A C 1
ATOM 1335 O O . THR A 1 174 ? -1.084 -2.422 -3.896 1.00 98.25 174 THR A O 1
ATOM 1338 N N . MET A 1 175 ? 0.806 -1.420 -3.243 1.00 97.44 175 MET A N 1
ATOM 1339 C CA . MET A 1 175 ? 1.290 -1.152 -4.593 1.00 97.44 175 MET A CA 1
ATOM 1340 C C . MET A 1 175 ? 2.780 -1.471 -4.707 1.00 97.44 175 MET A C 1
ATOM 1342 O O . MET A 1 175 ? 3.580 -1.024 -3.888 1.00 97.44 175 MET A O 1
ATOM 1346 N N . ASP A 1 176 ? 3.133 -2.245 -5.735 1.00 95.81 176 ASP A N 1
ATOM 1347 C CA . ASP A 1 176 ? 4.503 -2.594 -6.119 1.00 95.81 176 ASP A CA 1
ATOM 1348 C C . ASP A 1 176 ? 5.387 -3.046 -4.945 1.00 95.81 176 ASP A C 1
ATOM 1350 O O . ASP A 1 176 ? 6.461 -2.490 -4.686 1.00 95.81 176 ASP A O 1
ATOM 1354 N N . LEU A 1 177 ? 4.953 -4.098 -4.237 1.00 96.25 177 LEU A N 1
ATOM 1355 C CA . LEU A 1 177 ? 5.756 -4.720 -3.183 1.00 96.25 177 LEU A CA 1
ATOM 1356 C C . LEU A 1 177 ? 7.191 -5.002 -3.648 1.00 96.25 177 LEU A C 1
ATOM 1358 O O . LEU A 1 177 ? 7.430 -5.490 -4.755 1.00 96.25 177 LEU A O 1
ATOM 1362 N N . HIS A 1 178 ? 8.156 -4.746 -2.756 1.00 94.06 178 HIS A N 1
ATOM 1363 C CA . HIS A 1 178 ? 9.578 -4.958 -3.043 1.00 94.06 178 HIS A CA 1
ATOM 1364 C C . HIS A 1 178 ? 9.865 -6.388 -3.516 1.00 94.06 178 HIS A C 1
ATOM 1366 O O . HIS A 1 178 ? 10.606 -6.587 -4.478 1.00 94.06 178 HIS A O 1
ATOM 1372 N N . ALA A 1 179 ? 9.228 -7.358 -2.861 1.00 94.00 179 ALA A N 1
ATOM 1373 C CA . ALA A 1 179 ? 9.205 -8.751 -3.256 1.00 94.00 179 ALA A CA 1
ATOM 1374 C C . ALA A 1 179 ? 7.757 -9.248 -3.265 1.00 94.00 179 ALA A C 1
ATOM 1376 O O . ALA A 1 179 ? 7.023 -9.082 -2.290 1.00 94.00 179 ALA A O 1
ATOM 1377 N N . SER A 1 180 ? 7.351 -9.909 -4.350 1.00 93.69 180 SER A N 1
ATOM 1378 C CA . SER A 1 180 ? 5.998 -10.465 -4.505 1.00 93.69 180 SER A CA 1
ATOM 1379 C C . SER A 1 180 ? 5.616 -11.459 -3.400 1.00 93.69 180 SER A C 1
ATOM 1381 O O . SER A 1 180 ? 4.437 -11.609 -3.091 1.00 93.69 180 SER A O 1
ATOM 1383 N N . GLN A 1 181 ? 6.611 -12.113 -2.793 1.00 96.19 181 GLN A N 1
ATOM 1384 C CA . GLN A 1 181 ? 6.470 -13.113 -1.734 1.00 96.19 181 GLN A CA 1
ATOM 1385 C C . GLN A 1 181 ? 5.941 -12.519 -0.426 1.00 96.19 181 GLN A C 1
ATOM 1387 O O . GLN A 1 181 ? 5.404 -13.268 0.385 1.00 96.19 181 GLN A O 1
ATOM 1392 N N . ILE A 1 182 ? 6.038 -11.196 -0.235 1.00 97.69 182 ILE A N 1
ATOM 1393 C CA . ILE A 1 182 ? 5.487 -10.511 0.943 1.00 97.69 182 ILE A CA 1
ATOM 1394 C C . ILE A 1 182 ? 3.972 -10.747 1.059 1.00 97.69 182 ILE A C 1
ATOM 1396 O O . ILE A 1 182 ? 3.458 -10.797 2.170 1.00 97.69 182 ILE A O 1
ATOM 1400 N N . GLN A 1 183 ? 3.262 -10.991 -0.050 1.00 97.94 183 GLN A N 1
ATOM 1401 C CA . GLN A 1 183 ? 1.850 -11.397 -0.012 1.00 97.94 183 GLN A CA 1
ATOM 1402 C C . GLN A 1 183 ? 1.636 -12.658 0.842 1.00 97.94 183 GLN A C 1
ATOM 1404 O O . GLN A 1 183 ? 0.700 -12.713 1.627 1.00 97.94 183 GLN A O 1
ATOM 1409 N N . GLY A 1 184 ? 2.558 -13.625 0.780 1.00 98.00 184 GLY A N 1
ATOM 1410 C CA . GLY A 1 184 ? 2.519 -14.843 1.594 1.00 98.00 184 GLY A CA 1
ATOM 1411 C C . GLY A 1 184 ? 2.916 -14.643 3.061 1.00 98.00 184 GLY A C 1
ATOM 1412 O O . GLY A 1 184 ? 2.983 -15.610 3.816 1.00 98.00 184 GLY A O 1
ATOM 1413 N N . PHE A 1 185 ? 3.223 -13.415 3.494 1.00 98.44 185 PHE A N 1
ATOM 1414 C CA . PHE A 1 185 ? 3.400 -13.112 4.917 1.00 98.44 185 PHE A CA 1
ATOM 1415 C C . PHE A 1 185 ? 2.075 -12.907 5.642 1.00 98.44 185 PHE A C 1
ATOM 1417 O O . PHE A 1 185 ? 2.069 -12.989 6.873 1.00 98.44 185 PHE A O 1
ATOM 1424 N N . PHE A 1 186 ? 0.994 -12.673 4.903 1.00 98.44 186 PHE A N 1
ATOM 1425 C CA . PHE A 1 186 ? -0.348 -12.495 5.426 1.00 98.44 186 PHE A CA 1
ATOM 1426 C C . PHE A 1 186 ? -1.165 -13.776 5.270 1.00 98.44 186 PHE A C 1
ATOM 1428 O O . PHE A 1 186 ? -1.069 -14.462 4.257 1.00 98.44 186 PHE A O 1
ATOM 1435 N N . ASP A 1 187 ? -2.004 -14.045 6.268 1.00 97.62 187 ASP A N 1
ATOM 1436 C CA . ASP A 1 187 ? -3.051 -15.073 6.202 1.00 97.62 187 ASP A CA 1
ATOM 1437 C C . ASP A 1 187 ? -4.409 -14.475 5.766 1.00 97.62 187 ASP A C 1
ATOM 1439 O O . ASP A 1 187 ? -5.379 -15.196 5.541 1.00 97.62 187 ASP A O 1
ATOM 1443 N N . ILE A 1 188 ? -4.471 -13.144 5.648 1.00 98.25 188 ILE A N 1
ATOM 1444 C CA . ILE A 1 188 ? -5.595 -12.357 5.123 1.00 98.25 188 ILE A CA 1
ATOM 1445 C C . ILE A 1 188 ? -5.355 -12.024 3.642 1.00 98.25 188 ILE A C 1
ATOM 1447 O O . ILE A 1 188 ? -4.198 -12.016 3.211 1.00 98.25 188 ILE A O 1
ATOM 1451 N N . PRO A 1 189 ? -6.404 -11.738 2.846 1.00 98.44 189 PRO A N 1
ATOM 1452 C CA . PRO A 1 189 ? -6.234 -11.352 1.448 1.00 98.44 189 PRO A CA 1
ATOM 1453 C C . PRO A 1 189 ? -5.325 -10.124 1.302 1.00 98.44 189 PRO A C 1
ATOM 1455 O O . PRO A 1 189 ? -5.338 -9.211 2.136 1.00 98.44 189 PRO A O 1
ATOM 1458 N N . VAL A 1 190 ? -4.539 -10.120 0.223 1.00 98.62 190 VAL A N 1
ATOM 1459 C CA . VAL A 1 190 ? -3.640 -9.026 -0.149 1.00 98.62 190 VAL A CA 1
ATOM 1460 C C . VAL A 1 190 ? -3.800 -8.731 -1.634 1.00 98.62 190 VAL A C 1
ATOM 1462 O O . VAL A 1 190 ? -3.436 -9.556 -2.469 1.00 98.62 190 VAL A O 1
ATOM 1465 N N . ASP A 1 191 ? -4.253 -7.526 -1.954 1.00 98.50 191 ASP A N 1
ATOM 1466 C CA . ASP A 1 191 ? -4.255 -7.003 -3.315 1.00 98.50 191 ASP A CA 1
ATOM 1467 C C . ASP A 1 191 ? -2.970 -6.195 -3.547 1.00 98.50 191 ASP A C 1
ATOM 1469 O O . ASP A 1 191 ? -2.827 -5.061 -3.081 1.00 98.50 191 ASP A O 1
ATOM 1473 N N . ASN A 1 192 ? -2.004 -6.777 -4.266 1.00 97.88 192 ASN A N 1
ATOM 1474 C CA . ASN A 1 192 ? -0.791 -6.076 -4.698 1.00 97.88 192 ASN A CA 1
ATOM 1475 C C . ASN A 1 192 ? -0.983 -5.467 -6.095 1.00 97.88 192 ASN A C 1
ATOM 1477 O O . ASN A 1 192 ? -0.870 -6.156 -7.110 1.00 97.88 192 ASN A O 1
ATOM 1481 N N . LEU A 1 193 ? -1.248 -4.163 -6.136 1.00 97.88 193 LEU A N 1
ATOM 1482 C CA . LEU A 1 193 ? -1.421 -3.391 -7.363 1.00 97.88 193 LEU A CA 1
ATOM 1483 C C . LEU A 1 193 ? -0.071 -3.097 -8.035 1.00 97.88 193 LEU A C 1
ATOM 1485 O O . LEU A 1 193 ? 0.969 -3.069 -7.379 1.00 97.88 193 LEU A O 1
ATOM 1489 N N . TYR A 1 194 ? -0.097 -2.819 -9.339 1.00 96.38 194 TYR A N 1
ATOM 1490 C CA . TYR A 1 194 ? 1.097 -2.502 -10.127 1.00 96.38 194 TYR A CA 1
ATOM 1491 C C . TYR A 1 194 ? 0.954 -1.142 -10.806 1.00 96.38 194 TYR A C 1
ATOM 1493 O O . TYR A 1 194 ? -0.021 -0.908 -11.523 1.00 96.38 194 TYR A O 1
ATOM 1501 N N . ALA A 1 195 ? 1.949 -0.267 -10.650 1.00 96.50 195 ALA A N 1
ATOM 1502 C CA . ALA A 1 195 ? 2.014 1.007 -11.367 1.00 96.50 195 ALA A CA 1
ATOM 1503 C C . ALA A 1 195 ? 2.451 0.843 -12.832 1.00 96.50 195 ALA A C 1
ATOM 1505 O O . ALA A 1 195 ? 2.354 1.788 -13.616 1.00 96.50 195 ALA A O 1
ATOM 1506 N N . GLU A 1 196 ? 2.911 -0.350 -13.221 1.00 95.88 196 GLU A N 1
ATOM 1507 C CA . GLU A 1 196 ? 3.442 -0.639 -14.555 1.00 95.88 196 GLU A CA 1
ATOM 1508 C C . GLU A 1 196 ? 2.542 -0.141 -15.707 1.00 95.88 196 GLU A C 1
ATOM 1510 O O . GLU A 1 196 ? 3.061 0.548 -16.585 1.00 95.88 196 GLU A O 1
ATOM 1515 N N . PRO A 1 197 ? 1.207 -0.354 -15.715 1.00 96.75 197 PRO A N 1
ATOM 1516 C CA . PRO A 1 197 ? 0.348 0.169 -16.782 1.00 96.75 197 PRO A CA 1
ATOM 1517 C C . PRO A 1 197 ? 0.355 1.702 -16.880 1.00 96.75 197 PRO A C 1
ATOM 1519 O O . PRO A 1 197 ? 0.331 2.251 -17.982 1.00 96.75 197 PRO A O 1
ATOM 1522 N N . ALA A 1 198 ? 0.419 2.402 -15.742 1.00 97.12 198 ALA A N 1
ATOM 1523 C CA . ALA A 1 198 ? 0.490 3.860 -15.707 1.00 97.12 198 ALA A CA 1
ATOM 1524 C C . ALA A 1 198 ? 1.855 4.368 -16.197 1.00 97.12 198 ALA A C 1
ATOM 1526 O O . ALA A 1 198 ? 1.913 5.337 -16.952 1.00 97.12 198 ALA A O 1
ATOM 1527 N N . ILE A 1 199 ? 2.941 3.677 -15.833 1.00 96.94 199 ILE A N 1
ATOM 1528 C CA . ILE A 1 199 ? 4.300 3.977 -16.304 1.00 96.94 199 ILE A CA 1
ATOM 1529 C C . ILE A 1 199 ? 4.400 3.772 -17.820 1.00 96.94 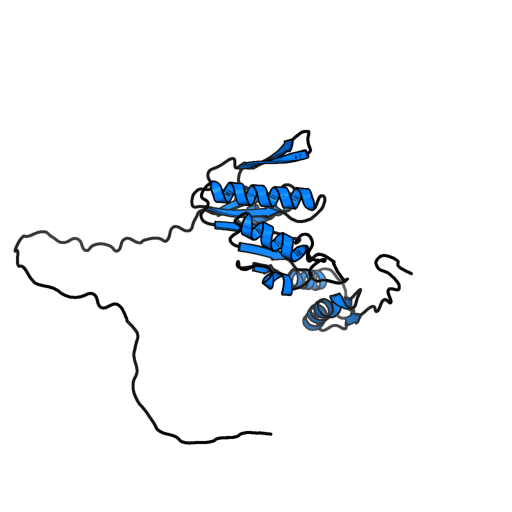199 ILE A C 1
ATOM 1531 O O . ILE A 1 199 ? 4.898 4.647 -18.522 1.00 96.94 199 ILE A O 1
ATOM 1535 N N . LEU A 1 200 ? 3.877 2.660 -18.346 1.00 97.25 200 LEU A N 1
ATOM 1536 C CA . LEU A 1 200 ? 3.858 2.377 -19.785 1.00 97.25 200 LEU A CA 1
ATOM 1537 C C . LEU A 1 200 ? 3.105 3.455 -20.565 1.00 97.25 200 LEU A C 1
ATOM 1539 O O . LEU A 1 200 ? 3.581 3.914 -21.603 1.00 97.25 200 LEU A O 1
ATOM 1543 N N . LYS A 1 201 ? 1.942 3.876 -20.056 1.00 98.06 201 LYS A N 1
ATOM 1544 C CA . LYS A 1 201 ? 1.172 4.977 -20.638 1.00 98.06 201 LYS A CA 1
ATOM 1545 C C . LYS A 1 201 ? 1.988 6.271 -20.646 1.00 98.06 201 LYS A C 1
ATOM 1547 O O . LYS A 1 201 ? 2.114 6.900 -21.692 1.00 98.06 201 LYS A O 1
ATOM 1552 N N . TYR A 1 202 ? 2.593 6.621 -19.512 1.00 97.88 202 TYR A N 1
ATOM 1553 C CA . TYR A 1 202 ? 3.406 7.828 -19.387 1.00 97.88 202 TYR A CA 1
ATOM 1554 C C . TYR A 1 202 ? 4.589 7.838 -20.363 1.00 97.88 202 TYR A C 1
ATOM 1556 O O . TYR A 1 202 ? 4.788 8.834 -21.052 1.00 97.88 202 TYR A O 1
ATOM 1564 N N . ILE A 1 203 ? 5.332 6.731 -20.476 1.00 97.50 203 ILE A N 1
ATOM 1565 C CA . ILE A 1 203 ? 6.453 6.599 -21.420 1.00 97.50 203 ILE A CA 1
ATOM 1566 C C . ILE A 1 203 ? 5.980 6.875 -22.852 1.00 97.50 203 ILE A C 1
ATOM 1568 O O . ILE A 1 203 ? 6.588 7.685 -23.548 1.00 97.50 203 ILE A O 1
ATOM 1572 N N . LYS A 1 204 ? 4.867 6.257 -23.266 1.00 96.75 204 LYS A N 1
ATOM 1573 C CA . LYS A 1 204 ? 4.321 6.407 -24.623 1.00 96.75 204 LYS A CA 1
ATOM 1574 C C . LYS A 1 204 ? 3.865 7.830 -24.941 1.00 96.75 204 LYS A C 1
ATOM 1576 O O . LYS A 1 204 ? 3.995 8.259 -26.083 1.00 96.75 204 LYS A O 1
ATOM 1581 N N . GLU A 1 205 ? 3.309 8.529 -23.956 1.00 97.69 205 GLU A N 1
ATOM 1582 C CA . GLU A 1 205 ? 2.736 9.869 -24.129 1.00 97.69 205 GLU A CA 1
ATOM 1583 C C . GLU A 1 205 ? 3.761 10.994 -23.929 1.00 97.69 205 GLU A C 1
ATOM 1585 O O . GLU A 1 205 ? 3.608 12.064 -24.511 1.00 97.69 205 GLU A O 1
ATOM 1590 N N . SER A 1 206 ? 4.795 10.768 -23.112 1.00 97.88 206 SER A N 1
ATOM 1591 C CA . SER A 1 206 ? 5.662 11.843 -22.605 1.00 97.88 206 SER A CA 1
ATOM 1592 C C . SER A 1 206 ? 7.120 11.750 -23.049 1.00 97.88 206 SER A C 1
ATOM 1594 O O . SER A 1 206 ? 7.826 12.751 -22.956 1.00 97.88 206 SER A O 1
ATOM 1596 N N . ILE A 1 207 ? 7.600 10.587 -23.509 1.00 96.75 207 ILE A N 1
ATOM 1597 C CA . ILE A 1 207 ? 9.000 10.403 -23.919 1.00 96.75 207 ILE A CA 1
ATOM 1598 C C . ILE A 1 207 ? 9.081 10.356 -25.452 1.00 96.75 207 ILE A C 1
ATOM 1600 O O . ILE A 1 207 ? 8.631 9.382 -26.062 1.00 96.75 207 ILE A O 1
ATOM 1604 N N . PRO A 1 208 ? 9.667 11.378 -26.105 1.00 96.12 208 PRO A N 1
ATOM 1605 C CA . PRO A 1 208 ? 9.890 11.354 -27.546 1.00 96.12 208 PRO A CA 1
ATOM 1606 C C . PRO A 1 208 ? 10.794 10.185 -27.945 1.00 96.12 208 PRO A C 1
ATOM 1608 O O . PRO A 1 208 ? 11.787 9.913 -27.274 1.00 96.12 208 PRO A O 1
ATOM 1611 N N . ASN A 1 209 ? 10.477 9.526 -29.063 1.00 95.44 209 ASN A N 1
ATOM 1612 C CA . ASN A 1 209 ? 11.257 8.409 -29.611 1.00 95.44 209 ASN A CA 1
ATOM 1613 C C . ASN A 1 209 ? 11.489 7.257 -28.612 1.00 95.44 209 ASN A C 1
ATOM 1615 O O . ASN A 1 209 ? 12.526 6.595 -28.644 1.00 95.44 209 ASN A O 1
ATOM 1619 N N . TRP A 1 210 ? 10.532 6.991 -27.716 1.00 97.06 210 TRP A N 1
ATOM 1620 C CA . TRP A 1 210 ? 10.639 5.896 -26.747 1.00 97.06 210 TRP A CA 1
ATOM 1621 C C . TRP A 1 210 ? 10.848 4.523 -27.415 1.00 97.06 210 TRP A C 1
ATOM 1623 O O . TRP A 1 210 ? 11.429 3.633 -26.804 1.00 97.06 210 TRP A O 1
ATOM 1633 N N . GLN A 1 211 ? 10.436 4.345 -28.673 1.00 97.44 211 GLN A N 1
ATOM 1634 C CA . GLN A 1 211 ? 10.610 3.109 -29.446 1.00 97.44 211 GLN A CA 1
ATOM 1635 C C . GLN A 1 211 ? 12.082 2.756 -29.703 1.00 97.44 211 GLN A C 1
ATOM 1637 O O . GLN A 1 211 ? 12.394 1.597 -29.948 1.00 97.44 211 GLN A O 1
ATOM 1642 N N . THR A 1 212 ? 12.986 3.739 -29.655 1.00 96.25 212 THR A N 1
ATOM 1643 C CA . THR A 1 212 ? 14.439 3.531 -29.767 1.00 96.25 212 THR A CA 1
ATOM 1644 C C . THR A 1 212 ? 15.141 3.628 -28.411 1.00 96.25 212 THR A C 1
ATOM 1646 O O . THR A 1 212 ? 16.360 3.774 -28.356 1.00 96.25 212 THR A O 1
ATOM 1649 N N . SER A 1 213 ? 14.383 3.642 -27.311 1.00 96.19 213 SER A N 1
ATOM 1650 C CA . SER A 1 213 ? 14.940 3.712 -25.961 1.00 96.19 213 SER A CA 1
ATOM 1651 C C . SER A 1 213 ? 15.346 2.332 -25.447 1.00 96.19 213 SER A C 1
ATOM 1653 O O . SER A 1 213 ? 14.929 1.307 -25.978 1.00 96.19 213 SER A O 1
ATOM 1655 N N . VAL A 1 214 ? 16.157 2.319 -24.390 1.00 97.25 214 VAL A N 1
ATOM 1656 C CA . VAL A 1 214 ? 16.550 1.102 -23.676 1.00 97.25 214 VAL A CA 1
ATOM 1657 C C . VAL A 1 214 ? 16.074 1.227 -22.237 1.00 97.25 214 VAL A C 1
ATOM 1659 O O . VAL A 1 214 ? 16.394 2.208 -21.560 1.00 97.25 214 VAL A O 1
ATOM 1662 N N . ILE A 1 215 ? 15.326 0.241 -21.744 1.00 97.56 215 ILE A N 1
ATOM 1663 C CA . ILE A 1 215 ? 14.890 0.226 -20.343 1.00 97.56 215 ILE A CA 1
ATOM 1664 C C . ILE A 1 215 ? 16.026 -0.327 -19.483 1.00 97.56 215 ILE A C 1
ATOM 1666 O O . ILE A 1 215 ? 16.489 -1.446 -19.685 1.00 97.56 215 ILE A O 1
ATOM 1670 N N . VAL A 1 216 ? 16.494 0.446 -18.506 1.00 97.06 216 VAL A N 1
ATOM 1671 C CA . VAL A 1 216 ? 17.682 0.082 -17.722 1.00 97.06 216 VAL A CA 1
ATOM 1672 C C . VAL A 1 216 ? 17.302 -0.343 -16.310 1.00 97.06 216 VAL A C 1
ATOM 1674 O O . VAL A 1 216 ? 16.592 0.367 -15.599 1.00 97.06 216 VAL A O 1
ATOM 1677 N N . SER A 1 217 ? 17.821 -1.492 -15.878 1.00 96.12 217 SER A N 1
ATOM 1678 C CA . SER A 1 217 ? 17.765 -1.926 -14.486 1.00 96.12 217 SER A CA 1
ATOM 1679 C C . SER A 1 217 ? 19.006 -1.455 -13.728 1.00 96.12 217 SER A C 1
ATOM 1681 O O . SER A 1 217 ? 20.120 -1.772 -14.153 1.00 96.12 217 SER A O 1
ATOM 1683 N N . PRO A 1 218 ? 18.856 -0.726 -12.607 1.00 93.31 218 PRO A N 1
ATOM 1684 C CA . PRO A 1 218 ? 19.993 -0.206 -11.846 1.00 93.31 218 PRO A CA 1
ATOM 1685 C C . PRO A 1 218 ? 20.742 -1.288 -11.053 1.00 93.31 218 PRO A C 1
ATOM 1687 O O . PRO A 1 218 ? 21.850 -1.046 -10.577 1.00 93.31 218 PRO A O 1
ATOM 1690 N N . ASP A 1 219 ? 20.136 -2.462 -10.876 1.00 90.62 219 ASP A N 1
ATOM 1691 C CA . ASP A 1 219 ? 20.727 -3.613 -10.207 1.00 90.62 219 ASP A CA 1
ATOM 1692 C C . ASP A 1 219 ? 20.087 -4.924 -10.692 1.00 90.62 219 ASP A C 1
ATOM 1694 O O . ASP A 1 219 ? 19.073 -4.935 -11.391 1.00 90.62 219 ASP A O 1
ATOM 1698 N N . ALA A 1 220 ? 20.669 -6.056 -10.294 1.00 88.25 220 ALA A N 1
ATOM 1699 C CA . ALA A 1 220 ? 20.171 -7.374 -10.679 1.00 88.25 220 ALA A CA 1
ATOM 1700 C C . ALA A 1 220 ? 18.784 -7.717 -10.094 1.00 88.25 220 ALA A C 1
ATOM 1702 O O . ALA A 1 220 ? 18.071 -8.549 -10.655 1.00 88.25 220 ALA A O 1
ATOM 1703 N N . GLY A 1 221 ? 18.381 -7.090 -8.983 1.00 86.50 221 GLY A N 1
ATOM 1704 C CA . GLY A 1 221 ? 17.086 -7.340 -8.346 1.00 86.50 221 GLY A CA 1
ATOM 1705 C C . GLY A 1 221 ? 15.917 -6.795 -9.168 1.00 86.50 221 GLY A C 1
ATOM 1706 O O . GLY A 1 221 ? 14.840 -7.391 -9.190 1.00 86.50 221 GLY A O 1
ATOM 1707 N N . GLY A 1 222 ? 16.136 -5.701 -9.900 1.00 89.94 222 GLY A N 1
ATOM 1708 C CA . GLY A 1 222 ? 15.144 -5.085 -10.780 1.00 89.94 222 GLY A CA 1
ATOM 1709 C C . GLY A 1 222 ? 14.973 -5.753 -12.150 1.00 89.94 222 GLY A C 1
ATOM 1710 O O . GLY A 1 222 ? 14.139 -5.292 -12.932 1.00 89.94 222 GLY A O 1
ATOM 1711 N N . ALA A 1 223 ? 15.735 -6.806 -12.469 1.00 92.62 223 ALA A N 1
ATOM 1712 C CA . ALA A 1 223 ? 15.784 -7.396 -13.810 1.00 92.62 223 ALA A CA 1
ATOM 1713 C C . ALA A 1 223 ? 14.402 -7.836 -14.322 1.00 92.62 223 ALA A C 1
ATOM 1715 O O . ALA A 1 223 ? 14.008 -7.494 -15.435 1.00 92.62 223 ALA A O 1
ATOM 1716 N N . LYS A 1 224 ? 13.624 -8.532 -13.481 1.00 92.44 224 LYS A N 1
ATOM 1717 C CA . LYS A 1 224 ? 12.268 -8.999 -13.829 1.00 92.44 224 LYS A CA 1
ATOM 1718 C C . LYS A 1 224 ? 11.291 -7.853 -14.109 1.00 92.44 224 LYS A C 1
ATOM 1720 O O . LYS A 1 224 ? 10.434 -7.973 -14.973 1.00 92.44 224 LYS A O 1
ATOM 1725 N N . ARG A 1 225 ? 11.417 -6.737 -13.383 1.00 93.69 225 ARG A N 1
ATOM 1726 C CA . ARG A 1 225 ? 10.558 -5.558 -13.578 1.00 93.69 225 ARG A CA 1
ATOM 1727 C C . ARG A 1 225 ? 10.869 -4.876 -14.908 1.00 93.69 225 ARG A C 1
ATOM 1729 O O . ARG A 1 225 ? 9.965 -4.516 -15.648 1.00 93.69 225 ARG A O 1
ATOM 1736 N N . VAL A 1 226 ? 12.154 -4.701 -15.198 1.00 95.62 226 VAL A N 1
ATOM 1737 C CA . VAL A 1 226 ? 12.614 -4.022 -16.413 1.00 95.62 226 VAL A CA 1
ATOM 1738 C C . VAL A 1 226 ? 12.314 -4.837 -17.666 1.00 95.62 226 VAL A C 1
ATOM 1740 O O . VAL A 1 226 ? 11.815 -4.270 -18.629 1.00 95.62 226 VAL A O 1
ATOM 1743 N N . THR A 1 227 ? 12.531 -6.152 -17.623 1.00 95.69 227 THR A N 1
ATOM 1744 C CA . THR A 1 227 ? 12.165 -7.060 -18.724 1.00 95.69 227 THR A CA 1
ATOM 1745 C C . THR A 1 227 ? 10.665 -7.017 -19.019 1.00 95.69 227 THR A C 1
ATOM 1747 O O . THR A 1 227 ? 10.297 -6.786 -20.161 1.00 95.69 227 THR A O 1
ATOM 1750 N N . SER A 1 228 ? 9.799 -7.078 -17.997 1.00 95.50 228 SER A N 1
ATOM 1751 C CA . SER A 1 228 ? 8.337 -6.926 -18.166 1.00 95.50 228 SER A CA 1
ATOM 1752 C C . SER A 1 228 ? 7.946 -5.637 -18.909 1.00 95.50 228 SER A C 1
ATOM 1754 O O . SER A 1 228 ? 7.131 -5.659 -19.833 1.00 95.50 228 SER A O 1
ATOM 1756 N N . ILE A 1 229 ? 8.555 -4.504 -18.539 1.00 96.75 229 ILE A N 1
ATOM 1757 C CA . ILE A 1 229 ? 8.301 -3.208 -19.188 1.00 96.75 229 ILE A CA 1
ATOM 1758 C C . ILE A 1 229 ? 8.826 -3.205 -20.629 1.00 96.75 229 ILE A C 1
ATOM 1760 O O . ILE A 1 229 ? 8.115 -2.763 -21.532 1.00 96.75 229 ILE A O 1
ATOM 1764 N N . ALA A 1 230 ? 10.050 -3.688 -20.842 1.00 97.06 230 ALA A N 1
ATOM 1765 C CA . ALA A 1 230 ? 10.702 -3.727 -22.146 1.00 97.06 230 ALA A CA 1
ATOM 1766 C C . ALA A 1 230 ? 9.925 -4.596 -23.145 1.00 97.06 230 ALA A C 1
ATOM 1768 O O . ALA A 1 230 ? 9.628 -4.133 -24.244 1.00 97.06 230 ALA A O 1
ATOM 1769 N N . ASP A 1 231 ? 9.474 -5.781 -22.722 1.00 96.75 231 ASP A N 1
ATOM 1770 C CA . ASP A 1 231 ? 8.662 -6.693 -23.533 1.00 96.75 231 ASP A CA 1
ATOM 1771 C C . ASP A 1 231 ? 7.333 -6.040 -23.955 1.00 96.75 231 ASP A C 1
ATOM 1773 O O . ASP A 1 231 ? 6.917 -6.131 -25.110 1.00 96.75 231 ASP A O 1
ATOM 1777 N N . ARG A 1 232 ? 6.668 -5.316 -23.043 1.00 96.56 232 ARG A N 1
ATOM 1778 C CA . ARG A 1 232 ? 5.399 -4.615 -23.331 1.00 96.56 232 ARG A CA 1
ATOM 1779 C C . ARG A 1 232 ? 5.557 -3.381 -24.216 1.00 96.56 232 ARG A C 1
ATOM 1781 O O . ARG A 1 232 ? 4.585 -2.945 -24.842 1.00 96.56 232 ARG A O 1
ATOM 1788 N N . LEU A 1 233 ? 6.746 -2.787 -24.235 1.00 96.56 233 LEU A N 1
ATOM 1789 C CA . LEU A 1 233 ? 7.106 -1.700 -25.143 1.00 96.56 233 LEU A CA 1
ATOM 1790 C C . LEU A 1 233 ? 7.719 -2.219 -26.451 1.00 96.56 233 LEU A C 1
ATOM 1792 O O . LEU A 1 233 ? 7.740 -1.472 -27.423 1.00 96.56 233 LEU A O 1
ATOM 1796 N N . ASN A 1 234 ? 8.140 -3.484 -26.507 1.00 97.00 234 ASN A N 1
ATOM 1797 C CA . ASN A 1 234 ? 8.927 -4.052 -27.599 1.00 97.00 234 ASN A CA 1
ATOM 1798 C C . ASN A 1 234 ? 10.206 -3.234 -27.867 1.00 97.00 234 ASN A C 1
ATOM 1800 O O . ASN A 1 234 ? 10.457 -2.796 -28.990 1.00 97.00 234 ASN A O 1
ATOM 1804 N N . VAL A 1 235 ? 10.976 -2.990 -26.804 1.00 97.75 235 VAL A N 1
ATOM 1805 C CA . VAL A 1 235 ? 12.264 -2.279 -26.833 1.00 97.75 235 VAL A CA 1
ATOM 1806 C C . VAL A 1 235 ? 13.332 -3.084 -26.100 1.00 97.75 235 VAL A C 1
ATOM 1808 O O . VAL A 1 235 ? 13.016 -3.993 -25.332 1.00 97.75 235 VAL A O 1
ATOM 1811 N N . ASP A 1 236 ? 14.596 -2.727 -26.300 1.00 97.62 236 ASP A N 1
ATOM 1812 C CA . ASP A 1 236 ? 15.705 -3.387 -25.619 1.00 97.62 236 ASP A CA 1
ATOM 1813 C C . ASP A 1 236 ? 15.757 -3.029 -24.126 1.00 97.62 236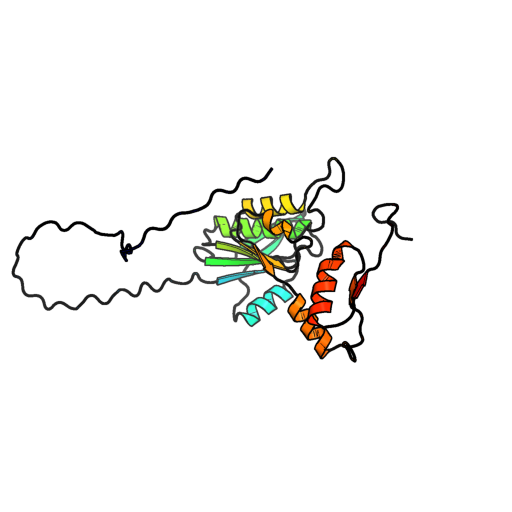 ASP A C 1
ATOM 1815 O O . ASP A 1 236 ? 15.257 -1.992 -23.670 1.00 97.62 236 ASP A O 1
ATOM 1819 N N . PHE A 1 237 ? 16.428 -3.876 -23.345 1.00 97.19 237 PHE A N 1
ATOM 1820 C CA . PHE A 1 237 ? 16.729 -3.594 -21.947 1.00 97.19 237 PHE A CA 1
ATOM 1821 C C . PHE A 1 237 ? 18.208 -3.792 -21.628 1.00 97.19 237 PHE A C 1
ATOM 1823 O O . PHE A 1 237 ? 18.907 -4.581 -22.259 1.00 97.19 237 PHE A O 1
ATOM 1830 N N . ALA A 1 238 ? 18.678 -3.094 -20.598 1.00 96.69 238 ALA A N 1
ATOM 1831 C CA . ALA A 1 238 ? 20.026 -3.238 -20.065 1.00 96.69 238 ALA A CA 1
ATOM 1832 C C . ALA A 1 238 ? 19.993 -3.462 -18.550 1.00 96.69 238 ALA A C 1
ATOM 1834 O O . ALA A 1 238 ? 19.054 -3.064 -17.858 1.00 96.69 238 ALA A O 1
ATOM 1835 N N . LEU A 1 239 ? 21.040 -4.091 -18.019 1.00 95.50 239 LEU A N 1
ATOM 1836 C CA . LEU A 1 239 ? 21.185 -4.382 -16.596 1.00 95.50 239 LEU A CA 1
ATOM 1837 C C . LEU A 1 239 ? 22.550 -3.900 -16.120 1.00 95.50 239 LEU A C 1
ATOM 1839 O O . LEU A 1 239 ? 23.579 -4.294 -16.664 1.00 95.50 239 LEU A O 1
ATOM 1843 N N . ILE A 1 240 ? 22.557 -3.073 -15.079 1.00 93.12 240 ILE A N 1
ATOM 1844 C CA . ILE A 1 240 ? 23.788 -2.621 -14.437 1.00 93.12 240 ILE A CA 1
ATOM 1845 C C . ILE A 1 240 ? 24.185 -3.652 -13.382 1.00 93.12 240 ILE A C 1
ATOM 1847 O O . ILE A 1 240 ? 23.479 -3.874 -12.395 1.00 93.12 240 ILE A O 1
ATOM 1851 N N . HIS A 1 241 ? 25.329 -4.298 -13.593 1.00 86.75 241 HIS A N 1
ATOM 1852 C CA . HIS A 1 241 ? 25.940 -5.148 -12.583 1.00 86.75 241 HIS A CA 1
ATOM 1853 C C . HIS A 1 241 ? 26.880 -4.307 -11.723 1.00 86.75 241 HIS A C 1
ATOM 1855 O O . HIS A 1 241 ? 27.840 -3.728 -12.226 1.00 86.75 241 HIS A O 1
ATOM 1861 N N . LYS A 1 242 ? 26.600 -4.240 -10.421 1.00 80.50 242 LYS A N 1
ATOM 1862 C CA . LYS A 1 242 ? 27.452 -3.556 -9.453 1.00 80.50 242 LYS A CA 1
ATOM 1863 C C . LYS A 1 242 ? 28.011 -4.553 -8.452 1.00 80.50 242 LYS A C 1
ATOM 1865 O O . LYS A 1 242 ? 27.248 -5.160 -7.698 1.00 80.50 242 LYS A O 1
ATOM 1870 N N . GLU A 1 243 ? 29.331 -4.653 -8.387 1.00 73.50 243 GLU A N 1
ATOM 1871 C CA . GLU A 1 243 ? 30.016 -5.400 -7.336 1.00 73.50 243 GLU A CA 1
ATOM 1872 C C . GLU A 1 243 ? 30.009 -4.584 -6.038 1.00 73.50 243 GLU A C 1
ATOM 1874 O O . GLU A 1 243 ? 30.541 -3.478 -5.969 1.00 73.50 243 GLU A O 1
ATOM 1879 N N . ARG A 1 244 ? 29.375 -5.106 -4.982 1.00 62.06 244 ARG A N 1
ATOM 1880 C CA . ARG A 1 244 ? 29.392 -4.470 -3.656 1.00 62.06 244 ARG A CA 1
ATOM 1881 C C . ARG A 1 244 ? 30.379 -5.204 -2.756 1.00 62.06 244 ARG A C 1
ATOM 1883 O O . ARG A 1 244 ? 30.093 -6.317 -2.325 1.00 62.06 244 ARG A O 1
ATOM 1890 N N . LYS A 1 245 ? 31.502 -4.566 -2.406 1.00 58.94 245 LYS A N 1
ATOM 1891 C CA . LYS A 1 245 ? 32.437 -5.090 -1.388 1.00 58.94 245 LYS A CA 1
ATOM 1892 C C . LYS A 1 245 ? 31.843 -5.031 0.033 1.00 58.94 245 LYS A C 1
ATOM 1894 O O . LYS A 1 245 ? 32.164 -5.886 0.856 1.00 58.94 245 LYS A O 1
ATOM 1899 N N . ARG A 1 246 ? 30.939 -4.076 0.321 1.00 54.59 246 ARG A N 1
ATOM 1900 C CA . ARG A 1 246 ? 30.158 -3.948 1.576 1.00 54.59 246 ARG A CA 1
ATOM 1901 C C . ARG A 1 246 ? 28.772 -3.335 1.334 1.00 54.59 246 ARG A C 1
ATOM 1903 O O . ARG A 1 246 ? 28.534 -2.671 0.329 1.00 54.59 246 ARG A O 1
ATOM 1910 N N . ALA A 1 247 ? 27.836 -3.562 2.260 1.00 48.94 247 ALA A N 1
ATOM 1911 C CA . ALA A 1 247 ? 26.518 -2.927 2.221 1.00 48.94 247 ALA A CA 1
ATOM 1912 C C . ALA A 1 247 ? 26.643 -1.419 2.521 1.00 48.94 247 ALA A C 1
ATOM 1914 O O . ALA A 1 247 ? 27.173 -1.062 3.567 1.00 48.94 247 ALA A O 1
ATOM 1915 N N . ASN A 1 248 ? 26.106 -0.578 1.630 1.00 54.53 248 ASN A N 1
ATOM 1916 C CA . ASN A 1 248 ? 26.032 0.895 1.697 1.00 54.53 248 ASN A CA 1
ATOM 1917 C C . ASN A 1 248 ? 27.311 1.706 1.400 1.00 54.53 248 ASN A C 1
ATOM 1919 O O . ASN A 1 248 ? 27.258 2.925 1.510 1.00 54.53 248 ASN A O 1
ATOM 1923 N N . GLU A 1 249 ? 28.400 1.091 0.934 1.00 44.84 249 GLU A N 1
ATOM 1924 C CA . GLU A 1 249 ? 29.531 1.824 0.339 1.00 44.84 249 GLU A CA 1
ATOM 1925 C C . GLU A 1 249 ? 29.539 1.623 -1.183 1.00 44.84 249 GLU A C 1
ATOM 1927 O O . GLU A 1 249 ? 29.296 0.522 -1.686 1.00 44.84 249 GLU A O 1
ATOM 1932 N N . VAL A 1 250 ? 29.741 2.719 -1.912 1.00 40.41 250 VAL A N 1
ATOM 1933 C CA . VAL A 1 250 ? 29.736 2.790 -3.374 1.00 40.41 250 VAL A CA 1
ATOM 1934 C C . VAL A 1 250 ? 31.069 3.387 -3.812 1.00 40.41 250 VAL A C 1
ATOM 1936 O O . VAL A 1 250 ? 31.322 4.543 -3.490 1.00 40.41 250 VAL A O 1
ATOM 1939 N N . GLU A 1 251 ? 31.875 2.615 -4.539 1.00 35.97 251 GLU A N 1
ATOM 1940 C CA . GLU A 1 251 ? 32.709 3.163 -5.621 1.00 35.97 251 GLU A CA 1
ATOM 1941 C C . GLU A 1 251 ? 31.889 3.136 -6.915 1.00 35.97 251 GLU A C 1
ATOM 1943 O O . GLU A 1 251 ? 31.112 2.160 -7.099 1.00 35.97 251 GLU A O 1
#

Organism: Trichostrongylus colubriformis (NCBI:txid6319)

Sequence (251 aa):
MAFSYGLTNGDSISRRNTDIYRGSWVGLTTDNGTKSGRVPHPHNDHVRMPNIKVFSGSSHRDLSQRICERLQLEVSKASLKKFSNKETNVEIGESVRGEDVYIIQSGAGEINDNLMELLIMINACKIASSCRVAAVIPCFPYARQDKKDKSRAPISAKLVANMLSVAGADHIITMDLHASQIQGFFDIPVDNLYAEPAILKYIKESIPNWQTSVIVSPDAGGAKRVTSIADRLNVDFALIHKERKRANEVE

InterPro domains:
  IPR000836 Phosphoribosyltransferase domain [cd06223] (195-251)
  IPR000842 Phosphoribosyl pyrophosphate synthetase, conserved site [PS00114] (176-191)
  IPR005946 Ribose-phosphate pyrophosphokinase [PTHR10210] (49-251)
  IPR005946 Ribose-phosphate pyrophosphokinase [TIGR01251] (52-251)
  IPR029057 Phosphoribosyltransferase-like [G3DSA:3.40.50.2020] (54-194)
  IPR029057 Phosphoribosyltransferase-like [G3DSA:3.40.50.2020] (195-245)
  IPR029057 Phosphoribosyltransferase-like [SSF53271] (50-205)
  IPR029057 Phosphoribosyltransferase-like [SSF53271] (209-250)
  IPR029099 Ribose-phosphate pyrophosphokinase, N-terminal domain [PF13793] (52-168)

pLDDT: mean 82.6, std 24.94, range [25.98, 98.75]

Secondary structure (DSSP, 8-state):
----------------------PPP-----------------------PPPEEEEE-SS-HHHHHHHHHHHT-PPPPEEEEE-TT--EEEEE-S--TT-EEEEE--S-SSHHHHHHHHHHHHHHHHHTT-SEEEEEESS-TTTT--S-SSTT---HHHHHHHHHHHHT-SEEEEES-SSGGGGGG-SS-EEEE-SHHHHHHHHHHHSTTGGG-EEEESSGGGHHHHHHHHHHHT-EEEE-----SSTT---

Mean predicted aligned error: 12.23 Å

Radius of gyration: 27.8 Å; Cα contacts (8 Å, |Δi|>4): 357; chains: 1; bounding box: 95×66×55 Å

Solvent-accessible surface area (backbone atoms only — not comparable to full-atom values): 15452 Å² total; per-residue (Å²): 143,84,91,86,87,80,88,86,89,84,84,87,89,83,86,86,87,80,84,96,77,83,79,84,89,77,84,91,81,90,80,93,75,95,67,90,78,75,76,81,71,77,77,77,77,66,76,74,72,58,55,79,42,40,37,58,42,85,57,53,49,69,60,44,49,58,51,24,58,76,68,76,48,70,74,44,57,62,49,79,49,65,47,98,86,66,49,77,43,76,42,77,68,60,91,45,61,55,18,37,33,36,40,37,41,31,42,55,82,64,40,66,60,41,49,50,46,49,39,51,49,38,31,52,44,44,76,52,44,29,65,41,34,32,41,33,22,60,42,62,54,54,39,91,30,68,53,67,90,47,91,93,50,66,43,48,26,43,51,51,36,48,50,45,47,71,32,45,41,58,31,40,39,32,37,62,62,78,47,78,66,59,55,74,48,43,97,49,59,61,49,74,41,72,61,59,68,60,52,55,50,46,44,71,76,71,42,84,70,51,73,79,38,66,38,71,16,87,33,78,86,42,42,70,62,32,49,56,53,15,63,77,66,68,33,52,67,47,72,39,84,77,90,66,95,50,93,94,62,81,134

Nearest PDB structures (foldseek):
  8dbo-assembly1_A  TM=9.805E-01  e=8.643E-36  Homo sapiens
  8dbe-assembly1_A  TM=9.803E-01  e=1.046E-35  Homo sapiens
  7yk1-assembly1_D  TM=9.962E-01  e=8.346E-34  Homo sapiens
  4lyg-assembly1_A  TM=9.791E-01  e=9.311E-33  Homo sapiens
  4m0p-assembly1_B-2  TM=9.805E-01  e=1.057E-32  Homo sapiens